Protein AF-A0A2V7H8C8-F1 (afdb_monomer_lite)

Structure (mmCIF, N/CA/C/O backbone):
data_AF-A0A2V7H8C8-F1
#
_entry.id   AF-A0A2V7H8C8-F1
#
loop_
_atom_site.group_PDB
_atom_site.id
_atom_site.type_symbol
_atom_site.label_atom_id
_atom_site.label_alt_id
_atom_site.label_comp_id
_atom_site.label_asym_id
_atom_site.label_entity_id
_atom_site.label_seq_id
_atom_site.pdbx_PDB_ins_code
_atom_site.Cartn_x
_atom_site.Cartn_y
_atom_site.Cartn_z
_atom_site.occupancy
_atom_site.B_iso_or_equiv
_atom_site.auth_seq_id
_atom_site.auth_comp_id
_atom_site.auth_asym_id
_atom_site.auth_atom_id
_atom_site.pdbx_PDB_model_num
ATOM 1 N N . GLU A 1 1 ? 5.072 17.121 4.930 1.00 60.03 1 GLU A N 1
ATOM 2 C CA . GLU A 1 1 ? 5.185 17.202 6.403 1.00 60.03 1 GLU A CA 1
ATOM 3 C C . GLU A 1 1 ? 5.123 15.791 6.975 1.00 60.03 1 GLU A C 1
ATOM 5 O O . GLU A 1 1 ? 4.469 14.950 6.368 1.00 60.03 1 GLU A O 1
ATOM 10 N N . ASN A 1 2 ? 5.832 15.507 8.072 1.00 83.38 2 ASN A N 1
ATOM 11 C CA . ASN A 1 2 ? 5.803 14.190 8.713 1.00 83.38 2 ASN A CA 1
ATOM 12 C C . ASN A 1 2 ? 4.531 14.067 9.567 1.00 83.38 2 ASN A C 1
ATOM 14 O O . ASN A 1 2 ? 4.432 14.705 10.615 1.00 83.38 2 ASN A O 1
ATOM 18 N N . TRP A 1 3 ? 3.561 13.250 9.135 1.00 87.56 3 TRP A N 1
ATOM 19 C CA . TRP A 1 3 ? 2.307 13.075 9.876 1.00 87.56 3 TRP A CA 1
ATOM 20 C C . TRP A 1 3 ? 2.541 12.558 11.294 1.00 87.56 3 TRP A C 1
ATOM 22 O O . TRP A 1 3 ? 1.795 12.944 12.173 1.00 87.56 3 TRP A O 1
ATOM 32 N N . LEU A 1 4 ? 3.596 11.784 11.575 1.00 90.38 4 LEU A N 1
ATOM 33 C CA . LEU A 1 4 ? 3.869 11.289 12.931 1.00 90.38 4 LEU A CA 1
ATOM 34 C C . LEU A 1 4 ? 4.248 12.397 13.927 1.00 90.38 4 LEU A C 1
ATOM 36 O O . LEU A 1 4 ? 4.116 12.194 15.134 1.00 90.38 4 LEU A O 1
ATOM 40 N N . GLU A 1 5 ? 4.700 13.549 13.439 1.00 91.31 5 GLU A N 1
ATOM 41 C CA . GLU A 1 5 ? 5.142 14.700 14.242 1.00 91.31 5 GLU A CA 1
ATOM 42 C C . GLU A 1 5 ? 4.176 15.886 14.162 1.00 91.31 5 GLU A C 1
ATOM 44 O O . GLU A 1 5 ? 4.271 16.821 14.955 1.00 91.31 5 GLU A O 1
ATOM 49 N N . ALA A 1 6 ? 3.233 15.851 13.218 1.00 90.62 6 ALA A N 1
ATOM 50 C CA . ALA A 1 6 ? 2.238 16.898 13.053 1.00 90.62 6 ALA A CA 1
ATOM 51 C C . ALA A 1 6 ? 1.373 17.050 14.322 1.00 90.62 6 ALA A C 1
ATOM 53 O O . ALA A 1 6 ? 1.138 16.058 15.021 1.00 90.62 6 ALA A O 1
ATOM 54 N N . PRO A 1 7 ? 0.837 18.250 14.613 1.00 90.75 7 PRO A N 1
ATOM 55 C CA . PRO A 1 7 ? -0.121 18.439 15.699 1.00 90.75 7 PRO A CA 1
ATOM 56 C C . PRO A 1 7 ? -1.285 17.447 15.610 1.00 90.75 7 PRO A C 1
ATOM 58 O O . PRO A 1 7 ? -1.674 17.037 14.511 1.00 90.75 7 PRO A O 1
ATOM 61 N N . ALA A 1 8 ? -1.825 17.058 16.766 1.00 87.06 8 ALA A N 1
ATOM 62 C CA . ALA A 1 8 ? -2.987 16.179 16.829 1.00 87.06 8 ALA A CA 1
ATOM 63 C C . ALA A 1 8 ? -4.160 16.797 16.059 1.00 87.06 8 ALA A C 1
ATOM 65 O O . ALA A 1 8 ? -4.437 17.993 16.191 1.00 87.06 8 ALA A O 1
ATOM 66 N N . GLN A 1 9 ? -4.830 15.975 15.260 1.00 87.56 9 GLN A N 1
ATOM 67 C CA . GLN A 1 9 ? -6.022 16.377 14.522 1.00 87.56 9 GLN A CA 1
ATOM 68 C C . GLN A 1 9 ? -7.291 16.007 15.306 1.00 87.56 9 GLN A C 1
ATOM 70 O O . GLN A 1 9 ? -7.247 15.131 16.175 1.00 87.56 9 GLN A O 1
ATOM 75 N N . PRO A 1 10 ? -8.434 16.663 15.036 1.00 88.44 10 PRO A N 1
ATOM 76 C CA . PRO A 1 10 ? -9.723 16.208 15.544 1.00 88.44 10 PRO A CA 1
ATOM 77 C C . PRO A 1 10 ? -10.006 14.755 15.117 1.00 88.44 10 PRO A C 1
ATOM 79 O O . PRO A 1 10 ? -9.624 14.382 14.006 1.00 88.44 10 PRO A O 1
ATOM 82 N N . PRO A 1 11 ? -10.700 13.951 15.945 1.00 93.00 11 PRO A N 1
ATOM 83 C CA . PRO A 1 11 ? -11.037 12.579 15.583 1.00 93.00 11 PRO A CA 1
ATOM 84 C C . PRO A 1 11 ? -11.843 12.486 14.280 1.00 93.00 11 PRO A C 1
ATOM 86 O O . PRO A 1 11 ? -12.775 13.263 14.063 1.00 93.00 11 PRO A O 1
ATOM 89 N N . ALA A 1 12 ? -11.518 11.500 13.448 1.00 95.38 12 ALA A N 1
ATOM 90 C CA . ALA A 1 12 ? -12.160 11.211 12.171 1.00 95.38 12 ALA A CA 1
ATOM 91 C C . ALA A 1 12 ? -12.897 9.861 12.194 1.00 95.38 12 ALA A C 1
ATOM 93 O O . ALA A 1 12 ? -12.595 8.963 12.977 1.00 95.38 12 ALA A O 1
ATOM 94 N N . GLU A 1 13 ? -13.886 9.687 11.322 1.00 96.81 13 GLU A N 1
ATOM 95 C CA . GLU A 1 13 ? -14.573 8.395 11.140 1.00 96.81 13 GLU A CA 1
ATOM 96 C C . GLU A 1 13 ? -13.784 7.440 10.233 1.00 96.81 13 GLU A C 1
ATOM 98 O O . GLU A 1 13 ? -13.914 6.219 10.345 1.00 96.81 13 GLU A O 1
ATOM 103 N N . LEU A 1 14 ? -12.947 8.001 9.356 1.00 97.06 14 LEU A N 1
ATOM 104 C CA . LEU A 1 14 ? -12.152 7.277 8.375 1.00 97.06 14 LEU A CA 1
ATOM 105 C C . LEU A 1 14 ? -10.743 7.864 8.278 1.00 97.06 14 LEU A C 1
ATOM 107 O O . LEU A 1 14 ? -10.577 9.064 8.057 1.00 97.06 14 LEU A O 1
ATOM 111 N N . ILE A 1 15 ? -9.741 6.993 8.350 1.00 97.25 15 ILE A N 1
ATOM 112 C CA . ILE A 1 15 ? -8.360 7.297 7.963 1.00 97.25 15 ILE A CA 1
ATOM 113 C C . ILE A 1 15 ? -8.049 6.561 6.660 1.00 97.25 15 ILE A C 1
ATOM 115 O O . ILE A 1 15 ? -8.323 5.371 6.539 1.00 97.25 15 ILE A O 1
ATOM 119 N N . ILE A 1 16 ? -7.454 7.250 5.685 1.00 97.56 16 ILE A N 1
ATOM 120 C CA . ILE A 1 16 ? -6.956 6.626 4.453 1.00 97.56 16 ILE A CA 1
ATOM 121 C C . ILE A 1 16 ? -5.438 6.761 4.426 1.00 97.56 16 ILE A C 1
ATOM 123 O O . ILE A 1 16 ? -4.904 7.867 4.486 1.00 97.56 16 ILE A O 1
ATOM 127 N N . SER A 1 17 ? -4.756 5.629 4.304 1.00 96.38 17 SER A N 1
ATOM 128 C CA . SER A 1 17 ? -3.306 5.535 4.184 1.00 96.38 17 SER A CA 1
ATOM 129 C C . SER A 1 17 ? -2.955 4.845 2.884 1.00 96.38 17 SER A C 1
ATOM 131 O O . SER A 1 17 ? -3.359 3.708 2.659 1.00 96.38 17 SER A O 1
ATOM 133 N N . SER A 1 18 ? -2.222 5.519 2.007 1.00 95.44 18 SER A N 1
ATOM 134 C CA . SER A 1 18 ? -1.890 4.970 0.697 1.00 95.44 18 SER A CA 1
ATOM 135 C C . SER A 1 18 ? -0.404 5.082 0.449 1.00 95.44 18 SER A C 1
ATOM 137 O O . SER A 1 18 ? 0.101 6.190 0.295 1.00 95.44 18 SER A O 1
ATOM 139 N N . MET A 1 19 ? 0.255 3.931 0.349 1.00 94.25 19 MET A N 1
ATOM 140 C CA . MET A 1 19 ? 1.682 3.808 0.068 1.00 94.25 19 MET A CA 1
ATOM 141 C C . MET A 1 19 ? 2.544 4.549 1.109 1.00 94.25 19 MET A C 1
ATOM 143 O O . MET A 1 19 ? 3.343 5.426 0.786 1.00 94.25 19 MET A O 1
ATOM 147 N N . VAL A 1 20 ? 2.288 4.266 2.394 1.00 94.44 20 VAL A N 1
ATOM 148 C CA . VAL A 1 20 ? 2.962 4.899 3.545 1.00 94.44 20 VAL A CA 1
ATOM 149 C C . VAL A 1 20 ? 3.708 3.877 4.402 1.00 94.44 20 VAL A C 1
ATOM 151 O O . VAL A 1 20 ? 4.863 4.103 4.757 1.00 94.44 20 VAL A O 1
ATOM 154 N N . LEU A 1 21 ? 3.062 2.763 4.766 1.00 95.50 21 LEU A N 1
ATOM 155 C CA . LEU A 1 21 ? 3.585 1.824 5.769 1.00 95.50 21 LEU A CA 1
ATOM 156 C C . LEU A 1 21 ? 4.899 1.163 5.346 1.00 95.50 21 LEU A C 1
ATOM 158 O O . LEU A 1 21 ? 5.755 0.885 6.178 1.00 95.50 21 LEU A O 1
ATOM 162 N N . GLU A 1 22 ? 5.092 0.938 4.052 1.00 95.00 22 GLU A N 1
ATOM 163 C CA . GLU A 1 22 ? 6.318 0.387 3.481 1.00 95.00 22 GLU A CA 1
ATOM 164 C C . GLU A 1 22 ? 7.552 1.268 3.710 1.00 95.00 22 GLU A C 1
ATOM 166 O O . GLU A 1 22 ? 8.670 0.773 3.584 1.00 95.00 22 GLU A O 1
ATOM 171 N N . HIS A 1 23 ? 7.364 2.542 4.060 1.00 92.81 23 HIS A N 1
ATOM 172 C CA . HIS A 1 23 ? 8.433 3.493 4.358 1.00 92.81 23 HIS A CA 1
ATOM 173 C C . HIS A 1 23 ? 8.703 3.657 5.856 1.00 92.81 23 HIS A C 1
ATOM 175 O O . HIS A 1 23 ? 9.620 4.389 6.223 1.00 92.81 23 HIS A O 1
ATOM 181 N N . LEU A 1 24 ? 7.920 3.012 6.723 1.00 93.12 24 LEU A N 1
ATOM 182 C CA . LEU A 1 24 ? 8.089 3.101 8.170 1.00 93.12 24 LEU A CA 1
ATOM 183 C C . LEU A 1 24 ? 8.974 1.958 8.663 1.00 93.12 24 LEU A C 1
ATOM 185 O O . LEU A 1 24 ? 8.838 0.815 8.219 1.00 93.12 24 LEU A O 1
ATOM 189 N N . ASP A 1 25 ? 9.868 2.233 9.606 1.00 92.69 25 ASP A N 1
ATOM 190 C CA . ASP A 1 25 ? 10.484 1.153 10.371 1.00 92.69 25 ASP A CA 1
ATOM 191 C C . ASP A 1 25 ? 9.474 0.554 11.371 1.00 92.69 25 ASP A C 1
ATOM 193 O O . ASP A 1 25 ? 8.331 1.005 11.477 1.00 92.69 25 ASP A O 1
ATOM 197 N N . ALA A 1 26 ? 9.869 -0.494 12.095 1.00 90.38 26 ALA A N 1
ATOM 198 C CA . ALA A 1 26 ? 8.967 -1.153 13.037 1.00 90.38 26 ALA A CA 1
ATOM 199 C C . ALA A 1 26 ? 8.509 -0.218 14.173 1.00 90.38 26 ALA A C 1
ATOM 201 O O . ALA A 1 26 ? 7.361 -0.305 14.606 1.00 90.38 26 ALA A O 1
ATOM 202 N N . ALA A 1 27 ? 9.372 0.677 14.663 1.00 92.94 27 ALA A N 1
ATOM 203 C CA . ALA A 1 27 ? 9.031 1.576 15.762 1.00 92.94 27 ALA A CA 1
ATOM 204 C C . ALA A 1 27 ? 8.043 2.660 15.306 1.00 92.94 27 ALA A C 1
ATOM 206 O O . ALA A 1 27 ? 7.052 2.930 15.992 1.00 92.94 27 ALA A O 1
ATOM 207 N N . ASP A 1 28 ? 8.272 3.235 14.128 1.00 94.62 28 ASP A N 1
ATOM 208 C CA . ASP A 1 28 ? 7.398 4.238 13.532 1.00 94.62 28 ASP A CA 1
ATOM 209 C C . ASP A 1 28 ? 6.071 3.653 13.050 1.00 94.62 28 ASP A C 1
ATOM 211 O O . ASP A 1 28 ? 5.046 4.320 13.171 1.00 94.62 28 ASP A O 1
ATOM 215 N N . GLU A 1 29 ? 6.038 2.398 12.599 1.00 95.00 29 GLU A N 1
ATOM 216 C CA . GLU A 1 29 ? 4.785 1.705 12.287 1.00 95.00 29 GLU A CA 1
ATOM 217 C C . GLU A 1 29 ? 3.910 1.527 13.540 1.00 95.00 29 GLU A C 1
ATOM 219 O O . GLU A 1 29 ? 2.717 1.833 13.520 1.00 95.00 29 GLU A O 1
ATOM 224 N N . HIS A 1 30 ? 4.493 1.151 14.683 1.00 94.81 30 HIS A N 1
ATOM 225 C CA . HIS A 1 30 ? 3.743 1.098 15.944 1.00 94.81 30 HIS A CA 1
ATOM 226 C C . HIS A 1 30 ? 3.225 2.483 16.359 1.00 94.81 30 HIS A C 1
ATOM 228 O O . HIS A 1 30 ? 2.080 2.619 16.802 1.00 94.81 30 HIS A O 1
ATOM 234 N N . ARG A 1 31 ? 4.046 3.532 16.207 1.00 95.50 31 ARG A N 1
ATOM 235 C CA . ARG A 1 31 ? 3.624 4.918 16.468 1.00 95.50 31 ARG A CA 1
ATOM 236 C C . ARG A 1 31 ? 2.502 5.356 15.529 1.00 95.50 31 ARG A C 1
ATOM 238 O O . ARG A 1 31 ? 1.582 6.034 15.984 1.00 95.50 31 ARG A O 1
ATOM 245 N N . TYR A 1 32 ? 2.565 4.950 14.264 1.00 96.50 32 TYR A N 1
ATOM 246 C CA . TYR A 1 32 ? 1.556 5.216 13.247 1.00 96.50 32 TYR A CA 1
ATOM 247 C C . TYR A 1 32 ? 0.194 4.666 13.671 1.00 96.50 32 TYR A C 1
ATOM 249 O O . TYR A 1 32 ? -0.763 5.432 13.769 1.00 96.50 32 TYR A O 1
ATOM 257 N N . PHE A 1 33 ? 0.112 3.377 14.010 1.00 96.31 33 PHE A N 1
ATOM 258 C CA . PHE A 1 33 ? -1.156 2.751 14.399 1.00 96.31 33 PHE A CA 1
ATOM 259 C C . PHE A 1 33 ? -1.698 3.274 15.731 1.00 96.31 33 PHE A C 1
ATOM 261 O O . PHE A 1 33 ? -2.898 3.508 15.853 1.00 96.31 33 PHE A O 1
ATOM 268 N N . ARG A 1 34 ? -0.820 3.558 16.701 1.00 94.38 34 ARG A N 1
ATOM 269 C CA . ARG A 1 34 ? -1.195 4.224 17.961 1.00 94.38 34 ARG A CA 1
ATOM 270 C C . ARG A 1 34 ? -1.794 5.608 17.728 1.00 94.38 34 ARG A C 1
ATOM 272 O O . ARG A 1 34 ? -2.766 5.982 18.378 1.00 94.38 34 ARG A O 1
ATOM 279 N N . ARG A 1 35 ? -1.199 6.398 16.832 1.00 95.00 35 ARG A N 1
ATOM 280 C CA . ARG A 1 35 ? -1.732 7.713 16.466 1.00 95.00 35 ARG A CA 1
ATOM 281 C C . ARG A 1 35 ? -3.060 7.572 15.731 1.00 95.00 35 ARG A C 1
ATOM 283 O O . ARG A 1 35 ? -4.003 8.264 16.092 1.00 95.00 35 ARG A O 1
ATOM 290 N N . ALA A 1 36 ? -3.138 6.662 14.761 1.00 95.44 36 ALA A N 1
ATOM 291 C CA . ALA A 1 36 ? -4.353 6.401 14.000 1.00 95.44 36 ALA A CA 1
ATOM 292 C C . ALA A 1 36 ? -5.521 6.015 14.918 1.00 95.44 36 ALA A C 1
ATOM 294 O O . ALA A 1 36 ? -6.620 6.520 14.746 1.00 95.44 36 ALA A O 1
ATOM 295 N N . GLU A 1 37 ? -5.278 5.187 15.936 1.00 94.31 37 GLU A N 1
ATOM 296 C CA . GLU A 1 37 ? -6.292 4.816 16.926 1.00 94.31 37 GLU A CA 1
ATOM 297 C C . GLU A 1 37 ? -6.796 6.029 17.725 1.00 94.31 37 GLU A C 1
ATOM 299 O O . GLU A 1 37 ? -8.000 6.179 17.910 1.00 94.31 37 GLU A O 1
ATOM 304 N N . ASN A 1 38 ? -5.901 6.931 18.142 1.00 92.75 38 ASN A N 1
ATOM 305 C CA . ASN A 1 38 ? -6.272 8.152 18.871 1.00 92.75 38 ASN A CA 1
ATOM 306 C C . ASN A 1 38 ? -6.991 9.192 17.996 1.00 92.75 38 ASN A C 1
ATOM 308 O O . ASN A 1 38 ? -7.772 9.992 18.508 1.00 92.75 38 ASN A O 1
ATOM 312 N N . GLU A 1 39 ? -6.690 9.217 16.698 1.00 94.62 39 GLU A N 1
ATOM 313 C CA . GLU A 1 39 ? -7.313 10.116 15.723 1.00 94.62 39 GLU A CA 1
ATOM 314 C C . GLU A 1 39 ? -8.569 9.505 15.081 1.00 94.62 39 GLU A C 1
ATOM 316 O O . GLU A 1 39 ? -9.218 10.164 14.274 1.00 94.62 39 GLU A O 1
ATOM 321 N N . LEU A 1 40 ? -8.962 8.283 15.453 1.00 95.44 40 LEU A N 1
ATOM 322 C CA . LEU A 1 40 ? -10.244 7.700 15.070 1.00 95.44 40 LEU A CA 1
ATOM 323 C C . LEU A 1 40 ? -11.314 7.957 16.135 1.00 95.44 40 LEU A C 1
ATOM 325 O O . LEU A 1 40 ? -11.090 7.904 17.342 1.00 95.44 40 LEU A O 1
ATOM 329 N N . THR A 1 41 ? -12.533 8.195 15.669 1.00 94.50 41 THR A N 1
ATOM 330 C CA . THR A 1 41 ? -13.741 8.142 16.497 1.00 94.50 41 THR A CA 1
ATOM 331 C C . THR A 1 41 ? -14.047 6.703 16.925 1.00 94.50 41 THR A C 1
ATOM 333 O O . THR A 1 41 ? -13.598 5.729 16.315 1.00 94.50 41 THR A O 1
ATOM 336 N N . ALA A 1 42 ? -14.869 6.547 17.966 1.00 90.25 42 ALA A N 1
ATOM 337 C CA . ALA A 1 42 ? -15.373 5.234 18.358 1.00 90.25 42 ALA A CA 1
ATOM 338 C C . ALA A 1 42 ? -16.189 4.605 17.209 1.00 90.25 42 ALA A C 1
ATOM 340 O O . ALA A 1 42 ? -17.191 5.169 16.780 1.00 90.25 42 ALA A O 1
ATOM 341 N N . GLY A 1 43 ? -15.766 3.432 16.726 1.00 88.94 43 GLY A N 1
ATOM 342 C CA . GLY A 1 43 ? -16.382 2.743 15.579 1.00 88.94 43 GLY A CA 1
ATOM 343 C C . GLY A 1 43 ? -15.815 3.134 14.206 1.00 88.94 43 GLY A C 1
ATOM 344 O O . GLY A 1 43 ? -16.135 2.475 13.204 1.00 88.94 43 GLY A O 1
ATOM 345 N N . GLY A 1 44 ? -14.937 4.142 14.164 1.00 95.44 44 GLY A N 1
ATOM 346 C CA . GLY A 1 44 ? -14.173 4.509 12.978 1.00 95.44 44 GLY A CA 1
ATOM 347 C C . GLY A 1 44 ? -13.265 3.378 12.488 1.00 95.44 44 GLY A C 1
ATOM 348 O O . GLY A 1 44 ? -13.042 2.376 13.177 1.00 95.44 44 GLY A O 1
ATOM 349 N N . PHE A 1 45 ? -12.772 3.505 11.261 1.00 97.25 45 PHE A N 1
ATOM 350 C CA . PHE A 1 45 ? -11.904 2.503 10.639 1.00 97.25 45 PHE A CA 1
ATOM 351 C C . PHE A 1 45 ? -10.846 3.146 9.747 1.00 97.25 45 PHE A C 1
ATOM 353 O O . PHE A 1 45 ? -10.929 4.325 9.409 1.00 97.25 45 PHE A O 1
ATOM 360 N N . ALA A 1 46 ? -9.841 2.365 9.367 1.00 98.12 46 ALA A N 1
ATOM 361 C CA . ALA A 1 46 ? -8.834 2.786 8.410 1.00 98.12 46 ALA A CA 1
ATOM 362 C C . ALA A 1 46 ? -8.919 1.963 7.123 1.00 98.12 46 ALA A C 1
ATOM 364 O O . ALA A 1 46 ? -9.224 0.770 7.150 1.00 98.12 46 ALA A O 1
ATOM 365 N N . ILE A 1 47 ? -8.609 2.614 6.008 1.00 98.56 47 ILE A N 1
ATOM 366 C CA . ILE A 1 47 ? -8.292 1.984 4.731 1.00 98.56 47 ILE A CA 1
ATOM 367 C C . ILE A 1 47 ? -6.790 2.121 4.524 1.00 98.56 47 ILE A C 1
ATOM 369 O O . ILE A 1 47 ? -6.269 3.239 4.517 1.00 98.56 47 ILE A O 1
ATOM 373 N N . LEU A 1 48 ? -6.101 1.002 4.324 1.00 98.44 48 LEU A N 1
ATOM 374 C CA . LEU A 1 48 ? -4.678 0.983 4.006 1.00 98.44 48 LEU A CA 1
ATOM 375 C C . LEU A 1 48 ? -4.482 0.396 2.607 1.00 98.44 48 LEU A C 1
ATOM 377 O O . LEU A 1 48 ? -5.073 -0.624 2.252 1.00 98.44 48 LEU A O 1
ATOM 381 N N . ILE A 1 49 ? -3.641 1.046 1.814 1.00 98.38 49 ILE A N 1
ATOM 382 C CA . ILE A 1 49 ? -3.208 0.592 0.496 1.00 98.38 49 ILE A CA 1
ATOM 383 C C . ILE A 1 49 ? -1.694 0.445 0.579 1.00 98.38 49 ILE A C 1
ATOM 385 O O . ILE A 1 49 ? -0.990 1.432 0.788 1.00 98.38 49 ILE A O 1
ATOM 389 N N . VAL A 1 50 ? -1.203 -0.785 0.458 1.00 97.94 50 VAL A N 1
ATOM 390 C CA . VAL A 1 50 ? 0.217 -1.122 0.629 1.00 97.94 50 VAL A CA 1
ATOM 391 C C . VAL A 1 50 ? 0.736 -1.914 -0.569 1.00 97.94 50 VAL A C 1
ATOM 393 O O . VAL A 1 50 ? -0.044 -2.613 -1.228 1.00 97.94 50 VAL A O 1
ATOM 396 N N . PRO A 1 51 ? 2.044 -1.858 -0.872 1.00 97.44 51 PRO A N 1
ATOM 397 C CA . PRO A 1 51 ? 2.604 -2.659 -1.945 1.00 97.44 51 PRO A CA 1
ATOM 398 C C . PRO A 1 51 ? 2.547 -4.144 -1.570 1.00 97.44 51 PRO A C 1
ATOM 400 O O . PRO A 1 51 ? 3.017 -4.574 -0.515 1.00 97.44 51 PRO A O 1
ATOM 403 N N . GLY A 1 52 ? 1.947 -4.925 -2.460 1.00 97.25 52 GLY A N 1
ATOM 404 C CA . GLY A 1 52 ? 1.757 -6.361 -2.330 1.00 97.25 52 GLY A CA 1
ATOM 405 C C . GLY A 1 52 ? 2.836 -7.174 -3.041 1.00 97.25 52 GLY A C 1
ATOM 406 O O . GLY A 1 52 ? 3.646 -6.654 -3.817 1.00 97.25 52 GLY A O 1
ATOM 407 N N . SER A 1 53 ? 2.797 -8.482 -2.804 1.00 97.56 53 SER A N 1
ATOM 408 C CA . SER A 1 53 ? 3.595 -9.502 -3.482 1.00 97.56 53 SER A CA 1
ATOM 409 C C . SER A 1 53 ? 5.116 -9.300 -3.369 1.00 97.56 53 SER A C 1
ATOM 411 O O . SER A 1 53 ? 5.753 -8.789 -4.297 1.00 97.56 53 SER A O 1
ATOM 413 N N . PRO A 1 54 ? 5.748 -9.777 -2.279 1.00 96.75 54 PRO A N 1
ATOM 414 C CA . PRO A 1 54 ? 7.201 -9.696 -2.090 1.00 96.75 54 PRO A CA 1
ATOM 415 C C . PRO A 1 54 ? 8.024 -10.318 -3.225 1.00 96.75 54 PRO A C 1
ATOM 417 O O . PRO A 1 54 ? 9.139 -9.884 -3.488 1.00 96.75 54 PRO A O 1
ATOM 420 N N . ALA A 1 55 ? 7.459 -11.287 -3.953 1.00 95.56 55 ALA A N 1
ATOM 421 C CA . ALA A 1 55 ? 8.088 -11.895 -5.125 1.00 95.56 55 ALA A CA 1
ATOM 422 C C . ALA A 1 55 ? 8.323 -10.917 -6.297 1.00 95.56 55 ALA A C 1
ATOM 424 O O . ALA A 1 55 ? 9.080 -11.245 -7.206 1.00 95.56 55 ALA A O 1
ATOM 425 N N . HIS A 1 56 ? 7.675 -9.747 -6.296 1.00 95.56 56 HIS A N 1
ATOM 426 C CA . HIS A 1 56 ? 7.839 -8.698 -7.310 1.00 95.56 56 HIS A CA 1
ATOM 427 C C . HIS A 1 56 ? 8.651 -7.501 -6.792 1.00 95.56 56 HIS A C 1
ATOM 429 O O . HIS A 1 56 ? 8.552 -6.410 -7.355 1.00 95.56 56 HIS A O 1
ATOM 435 N N . TRP A 1 57 ? 9.434 -7.697 -5.725 1.00 95.31 57 TRP A N 1
ATOM 436 C CA . TRP A 1 57 ? 10.418 -6.714 -5.280 1.00 95.31 57 TRP A CA 1
ATOM 437 C C . TRP A 1 57 ? 1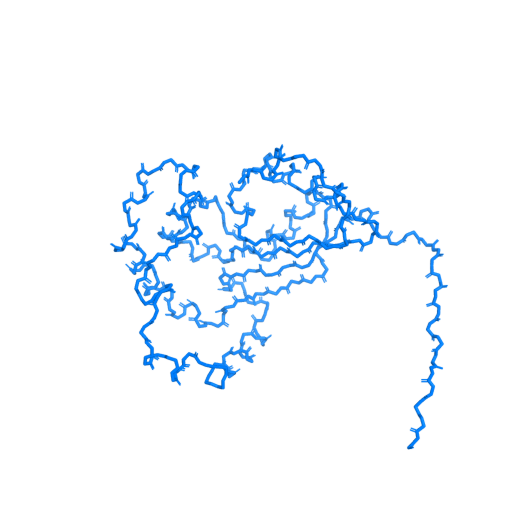1.400 -6.385 -6.409 1.00 95.31 57 TRP A C 1
ATOM 439 O O . TRP A 1 57 ? 11.966 -7.292 -7.025 1.00 95.31 57 TRP A O 1
ATOM 449 N N . GLY A 1 58 ? 11.607 -5.095 -6.667 1.00 91.88 58 GLY A N 1
ATOM 450 C CA . GLY A 1 58 ? 12.406 -4.639 -7.797 1.00 91.88 58 GLY A CA 1
ATOM 451 C C . GLY A 1 58 ? 13.132 -3.314 -7.588 1.00 91.88 58 GLY A C 1
ATOM 452 O O . GLY A 1 58 ? 13.189 -2.742 -6.498 1.00 91.88 58 GLY A O 1
ATOM 453 N N . VAL A 1 59 ? 13.697 -2.810 -8.684 1.00 88.12 59 VAL A N 1
ATOM 454 C CA . VAL A 1 59 ? 14.420 -1.539 -8.769 1.00 88.12 59 VAL A CA 1
ATOM 455 C C . VAL A 1 59 ? 13.561 -0.374 -8.293 1.00 88.12 59 VAL A C 1
ATOM 457 O O . VAL A 1 59 ? 14.075 0.566 -7.688 1.00 88.12 59 VAL A O 1
ATOM 460 N N . GLU A 1 60 ? 12.259 -0.434 -8.569 1.00 85.88 60 GLU A N 1
ATOM 461 C CA . GLU A 1 60 ? 11.309 0.593 -8.183 1.00 85.88 60 GLU A CA 1
ATOM 462 C C . GLU A 1 60 ? 11.153 0.692 -6.667 1.00 85.88 60 GLU A C 1
ATOM 464 O O . GLU A 1 60 ? 11.117 1.808 -6.153 1.00 85.88 60 GLU A O 1
ATOM 469 N N . ASP A 1 61 ? 11.116 -0.440 -5.963 1.00 90.88 61 ASP A N 1
ATOM 470 C CA . ASP A 1 61 ? 11.031 -0.469 -4.501 1.00 90.88 61 ASP A CA 1
ATOM 471 C C . ASP A 1 61 ? 12.277 0.148 -3.869 1.00 90.88 61 ASP A C 1
ATOM 473 O O . ASP A 1 61 ? 12.191 0.983 -2.969 1.00 90.88 61 ASP A O 1
ATOM 477 N N . GLU A 1 62 ? 13.454 -0.197 -4.395 1.00 88.19 62 GLU A N 1
ATOM 478 C CA . GLU A 1 62 ? 14.706 0.387 -3.928 1.00 88.19 62 GLU A CA 1
ATOM 479 C C . GLU A 1 62 ? 14.728 1.898 -4.164 1.00 88.19 62 GLU A C 1
ATOM 481 O O . GLU A 1 62 ? 15.088 2.658 -3.270 1.00 88.19 62 GLU A O 1
ATOM 486 N N . ILE A 1 63 ? 14.360 2.348 -5.366 1.00 84.81 63 ILE A N 1
ATOM 487 C CA . ILE A 1 63 ? 14.341 3.771 -5.728 1.00 84.81 63 ILE A CA 1
ATOM 488 C C . ILE A 1 63 ? 13.324 4.549 -4.893 1.00 84.81 63 ILE A C 1
ATOM 490 O O . ILE A 1 63 ? 13.612 5.682 -4.514 1.00 84.81 63 ILE A O 1
ATOM 494 N N . ALA A 1 64 ? 12.171 3.953 -4.595 1.00 84.25 64 ALA A N 1
ATOM 495 C CA . ALA A 1 64 ? 11.159 4.550 -3.735 1.00 84.25 64 ALA A CA 1
ATOM 496 C C . ALA A 1 64 ? 11.611 4.647 -2.273 1.00 84.25 64 ALA A C 1
ATOM 498 O O . ALA A 1 64 ? 11.065 5.456 -1.531 1.00 84.25 64 ALA A O 1
ATOM 499 N N . GLY A 1 65 ? 12.596 3.843 -1.862 1.00 85.31 65 GLY A N 1
ATOM 500 C CA . GLY A 1 65 ? 12.947 3.692 -0.457 1.00 85.31 65 GLY A CA 1
ATOM 501 C C . GLY A 1 65 ? 11.880 2.887 0.277 1.00 85.31 65 GLY A C 1
ATOM 502 O O . GLY A 1 65 ? 11.371 3.329 1.298 1.00 85.31 65 GLY A O 1
ATOM 503 N N . HIS A 1 66 ? 11.475 1.738 -0.258 1.00 91.94 66 HIS A N 1
ATOM 504 C CA . HIS A 1 66 ? 10.652 0.791 0.492 1.00 91.94 66 HIS A CA 1
ATOM 505 C C . HIS A 1 66 ? 11.539 -0.017 1.447 1.00 91.94 66 HIS A C 1
ATOM 507 O O . HIS A 1 66 ? 12.685 -0.343 1.129 1.00 91.94 66 HIS A O 1
ATOM 513 N N . TYR A 1 67 ? 10.992 -0.392 2.599 1.00 91.94 67 TYR A N 1
ATOM 514 C CA . TYR A 1 67 ? 11.549 -1.428 3.470 1.00 91.94 67 TYR A CA 1
ATOM 515 C C . TYR A 1 67 ? 10.981 -2.809 3.154 1.00 91.94 67 TYR A C 1
ATOM 517 O O . TYR A 1 67 ? 11.635 -3.818 3.413 1.00 91.94 67 TYR A O 1
ATOM 525 N N . ARG A 1 68 ? 9.736 -2.870 2.665 1.00 95.81 68 ARG A N 1
ATOM 526 C CA . ARG A 1 68 ? 8.988 -4.123 2.536 1.00 95.81 68 ARG A CA 1
ATOM 527 C C . ARG A 1 68 ? 7.851 -4.044 1.525 1.00 95.81 68 ARG A C 1
ATOM 529 O O . ARG A 1 68 ? 7.365 -2.971 1.188 1.00 95.81 68 ARG A O 1
ATOM 536 N N . ARG A 1 69 ? 7.418 -5.229 1.100 1.00 97.62 69 ARG A N 1
ATOM 537 C CA . ARG A 1 69 ? 6.120 -5.515 0.479 1.00 97.62 69 ARG A CA 1
ATOM 538 C C . ARG A 1 69 ? 5.378 -6.506 1.367 1.00 97.62 69 ARG A C 1
ATOM 540 O O . ARG A 1 69 ? 6.020 -7.271 2.087 1.00 97.62 69 ARG A O 1
ATOM 547 N N . TYR A 1 70 ? 4.057 -6.529 1.283 1.00 97.88 70 TYR A N 1
ATOM 548 C CA . TYR A 1 70 ? 3.212 -7.380 2.114 1.00 97.88 70 TYR A CA 1
ATOM 549 C C . TYR A 1 70 ? 2.642 -8.564 1.325 1.00 97.88 70 TYR A C 1
ATOM 551 O O . TYR A 1 70 ? 2.324 -8.453 0.141 1.00 97.88 70 TYR A O 1
ATOM 559 N N . THR A 1 71 ? 2.492 -9.705 1.993 1.00 98.25 71 THR A N 1
ATOM 560 C CA . THR A 1 71 ? 1.467 -10.703 1.653 1.00 98.25 71 THR A CA 1
ATOM 561 C C . THR A 1 71 ? 0.202 -10.401 2.451 1.00 98.25 71 THR A C 1
ATOM 563 O O . THR A 1 71 ? 0.254 -9.635 3.420 1.00 98.25 71 THR A O 1
ATOM 566 N N . PHE A 1 72 ? -0.927 -11.024 2.101 1.00 98.19 72 PHE A N 1
ATOM 567 C CA . PHE A 1 72 ? -2.142 -10.912 2.919 1.00 98.19 72 PHE A CA 1
ATOM 568 C C . PHE A 1 72 ? -1.861 -11.345 4.364 1.00 98.19 72 PHE A C 1
ATOM 570 O O . PHE A 1 72 ? -2.063 -10.575 5.300 1.00 98.19 72 PHE A O 1
ATOM 577 N N . ALA A 1 73 ? -1.242 -12.517 4.527 1.00 98.00 73 ALA A N 1
ATOM 578 C CA . ALA A 1 73 ? -0.917 -13.069 5.838 1.00 98.00 73 ALA A CA 1
ATOM 579 C C . ALA A 1 73 ? 0.084 -12.217 6.642 1.00 98.00 73 ALA A C 1
ATOM 581 O O . ALA A 1 73 ? -0.014 -12.142 7.868 1.00 98.00 73 ALA A O 1
ATOM 582 N N . SER A 1 74 ? 1.078 -11.588 5.996 1.00 97.38 74 SER A N 1
ATOM 583 C CA . SER A 1 74 ? 2.011 -10.717 6.720 1.00 97.38 74 SER A CA 1
ATOM 584 C C . SER A 1 74 ? 1.334 -9.425 7.165 1.00 97.38 74 SER A C 1
ATOM 586 O O . SER A 1 74 ? 1.609 -8.963 8.264 1.00 97.38 74 SER A O 1
ATOM 588 N N . LEU A 1 75 ? 0.446 -8.862 6.338 1.00 97.56 75 LEU A N 1
ATOM 589 C CA . LEU A 1 75 ? -0.307 -7.655 6.677 1.00 97.56 75 LEU A CA 1
ATOM 590 C C . LEU A 1 75 ? -1.264 -7.904 7.846 1.00 97.56 75 LEU A C 1
ATOM 592 O O . LEU A 1 75 ? -1.300 -7.112 8.782 1.00 97.56 75 LEU A O 1
ATOM 596 N N . GLU A 1 76 ? -1.986 -9.024 7.838 1.00 97.75 76 GLU A N 1
ATOM 597 C CA . GLU A 1 76 ? -2.839 -9.425 8.962 1.00 97.75 76 GLU A CA 1
ATOM 598 C C . GLU A 1 76 ? -2.043 -9.588 10.257 1.00 97.75 76 GLU A C 1
ATOM 600 O O . GLU A 1 76 ? -2.484 -9.136 11.312 1.00 97.75 76 GLU A O 1
ATOM 605 N N . ARG A 1 77 ? -0.848 -10.189 10.180 1.00 96.94 77 ARG A N 1
ATOM 606 C CA . ARG A 1 77 ? 0.041 -10.320 11.338 1.00 9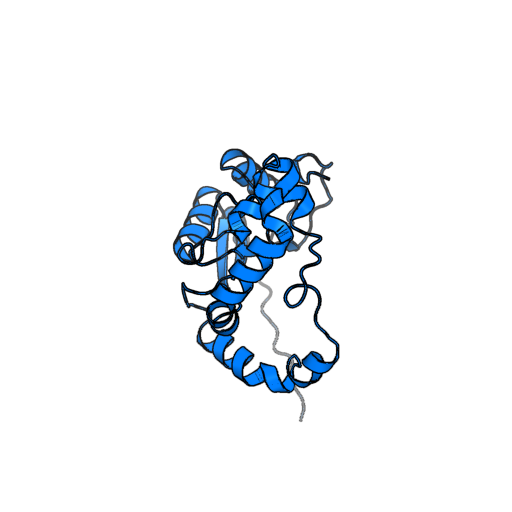6.94 77 ARG A CA 1
ATOM 607 C C . ARG A 1 77 ? 0.484 -8.959 11.866 1.00 96.94 77 ARG A C 1
ATOM 609 O O . ARG A 1 77 ? 0.358 -8.727 13.062 1.00 96.94 77 ARG A O 1
ATOM 616 N N . THR A 1 78 ? 0.944 -8.067 10.988 1.00 95.69 78 THR A N 1
ATOM 617 C CA . THR A 1 78 ? 1.322 -6.696 11.357 1.00 95.69 78 THR A CA 1
ATOM 618 C C . THR A 1 78 ? 0.167 -5.977 12.051 1.00 95.69 78 THR A C 1
ATOM 620 O O . THR A 1 78 ? 0.365 -5.385 13.107 1.00 95.69 78 THR A O 1
ATOM 623 N N . LEU A 1 79 ? -1.053 -6.076 11.509 1.00 97.31 79 LEU A N 1
ATOM 624 C CA . LEU A 1 79 ? -2.245 -5.492 12.128 1.00 97.31 79 LEU A CA 1
ATOM 625 C C . LEU A 1 79 ? -2.521 -6.093 13.512 1.00 97.31 79 LEU A C 1
ATOM 627 O O . LEU A 1 79 ? -2.768 -5.351 14.459 1.00 97.31 79 LEU A O 1
ATOM 631 N N . ALA A 1 80 ? -2.438 -7.414 13.657 1.00 96.62 80 ALA A N 1
ATOM 632 C CA . ALA A 1 80 ? -2.669 -8.076 14.937 1.00 96.62 80 ALA A CA 1
ATOM 633 C C . ALA A 1 80 ? -1.640 -7.664 16.007 1.00 96.62 80 ALA A C 1
ATOM 635 O O . ALA A 1 80 ? -2.013 -7.440 17.158 1.00 96.62 80 ALA A O 1
ATOM 636 N N . GLU A 1 81 ? -0.365 -7.517 15.633 1.00 95.38 81 GLU A N 1
ATOM 637 C CA . GLU A 1 81 ? 0.721 -7.096 16.533 1.00 95.38 81 GLU A CA 1
ATOM 638 C C . GLU A 1 81 ? 0.487 -5.698 17.125 1.00 95.38 81 GLU A C 1
ATOM 640 O O . GLU A 1 81 ? 0.788 -5.465 18.297 1.00 95.38 81 GLU A O 1
ATOM 645 N N . VAL A 1 82 ? -0.119 -4.790 16.355 1.00 95.50 82 VAL A N 1
ATOM 646 C CA . VAL A 1 82 ? -0.462 -3.431 16.808 1.00 95.50 82 VAL A CA 1
ATOM 647 C C . VAL A 1 82 ? -1.859 -3.327 17.428 1.00 95.50 82 VAL A C 1
ATOM 649 O O . VAL A 1 82 ? -2.309 -2.225 17.733 1.00 95.50 82 VAL A O 1
ATOM 652 N N . GLY A 1 83 ? -2.556 -4.450 17.637 1.00 96.00 83 GLY A N 1
ATOM 653 C CA . GLY A 1 83 ? -3.889 -4.475 18.248 1.00 96.00 83 GLY A CA 1
ATOM 654 C C . GLY A 1 83 ? -5.022 -4.075 17.300 1.00 96.00 83 GLY A C 1
ATOM 655 O O . GLY A 1 83 ? -6.051 -3.575 17.747 1.00 96.00 83 GLY A O 1
ATOM 656 N N . TRP A 1 84 ? -4.848 -4.278 15.996 1.00 97.25 84 TRP A N 1
ATOM 657 C CA . TRP A 1 84 ? -5.843 -4.030 14.955 1.00 97.25 84 TRP A CA 1
ATOM 658 C C . TRP A 1 84 ? -6.311 -5.338 14.313 1.00 97.25 84 TRP A C 1
ATOM 660 O O . TRP A 1 84 ? -5.721 -6.405 14.474 1.00 97.25 84 TRP A O 1
ATOM 670 N N . THR A 1 85 ? -7.416 -5.278 13.581 1.00 97.25 85 THR A N 1
ATOM 671 C CA . THR A 1 85 ? -7.985 -6.423 12.868 1.00 97.25 85 THR A CA 1
ATOM 672 C C . THR A 1 85 ? -8.420 -5.998 11.475 1.00 97.25 85 THR A C 1
ATOM 674 O O . THR A 1 85 ? -9.079 -4.968 11.313 1.00 97.25 85 THR A O 1
ATOM 677 N N . ALA A 1 86 ? -8.050 -6.789 10.467 1.00 97.25 86 ALA A N 1
ATOM 678 C CA . ALA A 1 86 ? -8.538 -6.625 9.105 1.00 97.25 86 ALA A CA 1
ATOM 679 C C . ALA A 1 86 ? -10.005 -7.075 9.020 1.00 97.25 86 ALA A C 1
ATOM 681 O O . ALA A 1 86 ? -10.351 -8.173 9.448 1.00 97.25 86 ALA A O 1
ATOM 682 N N . THR A 1 87 ? -10.870 -6.228 8.471 1.00 96.69 87 THR A N 1
ATOM 683 C CA . THR A 1 87 ? -12.282 -6.547 8.212 1.00 96.69 87 THR A CA 1
ATOM 684 C C . THR A 1 87 ? -12.529 -6.925 6.760 1.00 96.69 87 THR A C 1
ATOM 686 O O . THR A 1 87 ? -13.470 -7.660 6.472 1.00 96.69 87 THR A O 1
ATOM 689 N N . HIS A 1 88 ? -11.697 -6.432 5.845 1.00 97.69 88 HIS A N 1
ATOM 690 C CA . HIS A 1 88 ? -11.774 -6.752 4.426 1.00 97.69 88 HIS A CA 1
ATOM 691 C C . HIS A 1 88 ? -10.390 -6.615 3.793 1.00 97.69 88 HIS A C 1
ATOM 693 O O . HIS A 1 88 ? -9.674 -5.661 4.082 1.00 97.69 88 HIS A O 1
ATOM 699 N N . LEU A 1 89 ? -10.020 -7.569 2.940 1.00 97.81 89 LEU A N 1
ATOM 700 C CA . LEU A 1 89 ? -8.742 -7.627 2.237 1.00 97.81 89 LEU A CA 1
ATOM 701 C C . LEU A 1 89 ? -8.995 -7.893 0.757 1.00 97.81 89 LEU A C 1
ATOM 703 O O . LEU A 1 89 ? -9.775 -8.779 0.413 1.00 97.81 89 LEU A O 1
ATOM 707 N N . ALA A 1 90 ? -8.313 -7.147 -0.108 1.00 98.06 90 ALA A N 1
ATOM 708 C CA . ALA A 1 90 ? -8.380 -7.347 -1.546 1.00 98.06 90 ALA A CA 1
ATOM 709 C C . ALA A 1 90 ? -7.057 -6.983 -2.228 1.00 98.06 90 ALA A C 1
ATOM 711 O O . ALA A 1 90 ? -6.488 -5.914 -2.037 1.00 98.06 90 ALA A O 1
ATOM 712 N N . GLY A 1 91 ? -6.587 -7.872 -3.081 1.00 97.75 91 GLY A N 1
ATOM 713 C CA . GLY A 1 91 ? -5.511 -7.674 -4.025 1.00 97.75 91 GLY A CA 1
ATOM 714 C C . GLY A 1 91 ? -5.988 -6.853 -5.215 1.00 97.75 91 GLY A C 1
ATOM 715 O O . GLY A 1 91 ? -7.053 -7.088 -5.791 1.00 97.75 91 GLY A O 1
ATOM 716 N N . LEU A 1 92 ? -5.183 -5.866 -5.585 1.00 96.62 92 LEU A N 1
ATOM 717 C CA . LEU A 1 92 ? -5.439 -4.963 -6.693 1.00 96.62 92 LEU A CA 1
ATOM 718 C C . LEU A 1 92 ? -4.377 -5.136 -7.781 1.00 96.62 92 LEU A C 1
ATOM 720 O O . LEU A 1 92 ? -3.254 -5.588 -7.544 1.00 96.62 92 LEU A O 1
ATOM 724 N N . THR A 1 93 ? -4.718 -4.694 -8.989 1.00 93.50 93 THR A N 1
ATOM 725 C CA . THR A 1 93 ? -3.858 -4.580 -10.180 1.00 93.50 93 THR A CA 1
ATOM 726 C C . THR A 1 93 ? -3.432 -5.890 -10.861 1.00 93.50 93 THR A C 1
ATOM 728 O O . THR A 1 93 ? -2.809 -5.860 -11.927 1.00 93.50 93 THR A O 1
ATOM 731 N N . PHE A 1 94 ? -3.813 -7.045 -10.311 1.00 94.69 94 PHE A N 1
ATOM 732 C CA . PHE A 1 94 ? -3.630 -8.344 -10.957 1.00 94.69 94 PHE A CA 1
ATOM 733 C C . PHE A 1 94 ? -4.646 -8.565 -12.099 1.00 94.69 94 PHE A C 1
ATOM 735 O O . PHE A 1 94 ? -5.807 -8.185 -11.955 1.00 94.69 94 PHE A O 1
ATOM 742 N N . PRO A 1 95 ? -4.275 -9.224 -13.216 1.00 92.94 95 PRO A N 1
ATOM 743 C CA . PRO A 1 95 ? -2.924 -9.646 -13.610 1.00 92.94 95 PRO A CA 1
ATOM 744 C C . PRO A 1 95 ? -2.188 -8.610 -14.469 1.00 92.94 95 PRO A C 1
ATOM 746 O O . PRO A 1 95 ? -1.029 -8.821 -14.824 1.00 92.94 95 PRO A O 1
ATOM 749 N N . VAL A 1 96 ? -2.854 -7.517 -14.861 1.00 91.94 96 VAL A N 1
ATOM 750 C CA . VAL A 1 96 ? -2.333 -6.574 -15.864 1.00 91.94 96 VAL A CA 1
ATOM 751 C C . VAL A 1 96 ? -0.985 -6.006 -15.434 1.00 91.94 96 VAL A C 1
ATOM 753 O O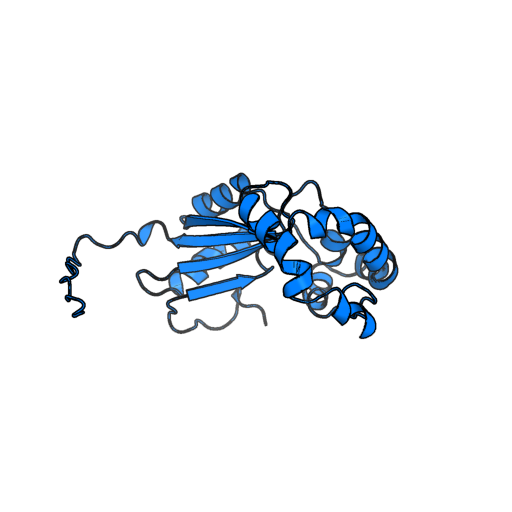 . VAL A 1 96 ? -0.037 -6.023 -16.217 1.00 91.94 96 VAL A O 1
ATOM 756 N N . SER A 1 97 ? -0.853 -5.580 -14.178 1.00 92.56 97 SER A N 1
ATOM 757 C CA . SER A 1 97 ? 0.414 -5.031 -13.697 1.00 92.56 97 SER A CA 1
ATOM 758 C C . SER A 1 97 ? 1.523 -6.077 -13.616 1.00 92.56 97 SER A C 1
ATOM 760 O O . SER A 1 97 ? 2.681 -5.736 -13.831 1.00 92.56 97 SER A O 1
ATOM 762 N N . ASN A 1 98 ? 1.204 -7.354 -13.390 1.00 92.75 98 ASN A N 1
ATOM 763 C CA . ASN A 1 98 ? 2.191 -8.435 -13.424 1.00 92.75 98 ASN A CA 1
ATOM 764 C C . ASN A 1 98 ? 2.742 -8.648 -14.837 1.00 92.75 98 ASN A C 1
ATOM 766 O O . ASN A 1 98 ? 3.946 -8.815 -15.006 1.00 92.75 98 ASN A O 1
ATOM 770 N N . LEU A 1 99 ? 1.874 -8.606 -15.853 1.00 93.06 99 LEU A N 1
ATOM 771 C CA . LEU A 1 99 ? 2.285 -8.725 -17.255 1.00 93.06 99 LEU A CA 1
ATOM 772 C C . LEU A 1 99 ? 3.185 -7.557 -17.678 1.00 93.06 99 LEU A C 1
ATOM 774 O O . LEU A 1 99 ? 4.137 -7.743 -18.433 1.00 93.06 99 LEU A O 1
ATOM 778 N N . LEU A 1 100 ? 2.903 -6.358 -17.166 1.00 91.75 100 LEU A N 1
ATOM 779 C CA . LEU A 1 100 ? 3.659 -5.144 -17.472 1.00 91.75 100 LEU A CA 1
ATOM 780 C C . LEU A 1 100 ? 4.854 -4.913 -16.534 1.00 91.75 100 LEU A C 1
ATOM 782 O O . LEU A 1 100 ? 5.600 -3.952 -16.732 1.00 91.75 100 LEU A O 1
ATOM 786 N N . TRP A 1 101 ? 5.069 -5.776 -15.537 1.00 91.56 101 TRP A N 1
ATOM 787 C CA . TRP A 1 101 ? 6.053 -5.556 -14.476 1.00 91.56 101 TRP A CA 1
ATOM 788 C C . TRP A 1 101 ? 7.480 -5.399 -15.016 1.00 91.56 101 TRP A C 1
ATOM 790 O O . TRP A 1 101 ? 8.154 -4.425 -14.695 1.00 91.56 101 TRP A O 1
ATOM 800 N N . PHE A 1 102 ? 7.921 -6.272 -15.926 1.00 88.75 102 PHE A N 1
ATOM 801 C CA . PHE A 1 102 ? 9.264 -6.175 -16.517 1.00 88.75 102 PHE A CA 1
ATOM 802 C C . PHE A 1 102 ? 9.480 -4.867 -17.294 1.00 88.75 102 PHE A C 1
ATOM 804 O O . PHE A 1 102 ? 10.556 -4.273 -17.243 1.00 88.75 102 PHE A O 1
ATOM 811 N N . MET A 1 103 ? 8.449 -4.397 -18.004 1.00 88.75 103 MET A N 1
ATOM 812 C CA . MET A 1 103 ? 8.500 -3.121 -18.720 1.00 88.75 103 MET A CA 1
ATOM 813 C C . MET A 1 103 ? 8.572 -1.951 -17.735 1.00 88.75 103 MET A C 1
ATOM 815 O O . MET A 1 103 ? 9.354 -1.024 -17.929 1.00 88.75 103 MET A O 1
ATOM 819 N N . SER A 1 104 ? 7.780 -2.015 -16.665 1.00 86.56 104 SER A N 1
ATOM 820 C CA . SER A 1 104 ? 7.776 -1.042 -15.575 1.00 86.56 104 SER A CA 1
ATOM 821 C C . SER A 1 104 ? 9.164 -0.901 -14.936 1.00 86.56 104 SER A C 1
ATOM 823 O O . SER A 1 104 ? 9.686 0.213 -14.850 1.00 86.56 104 SER A O 1
ATOM 825 N N . GLU A 1 105 ? 9.790 -2.023 -14.576 1.00 88.88 105 GLU A N 1
ATOM 826 C CA . GLU A 1 105 ? 11.141 -2.087 -14.007 1.00 88.88 105 GLU A CA 1
ATOM 827 C C . GLU A 1 105 ? 12.187 -1.494 -14.957 1.00 88.88 105 GLU A C 1
ATOM 829 O O . GLU A 1 105 ? 12.994 -0.651 -14.562 1.00 88.88 105 GLU A O 1
ATOM 834 N N . TYR A 1 106 ? 12.134 -1.861 -16.240 1.00 86.69 106 TYR A N 1
ATOM 835 C CA . TYR A 1 106 ? 13.048 -1.332 -17.252 1.00 86.69 106 TYR A CA 1
ATOM 836 C C . TYR A 1 106 ? 12.938 0.194 -17.407 1.00 86.69 106 TYR A C 1
ATOM 838 O O . TYR A 1 106 ? 13.953 0.898 -17.427 1.00 86.69 106 TYR A O 1
ATOM 846 N N . LEU A 1 107 ? 11.713 0.721 -17.504 1.00 86.44 107 LEU A N 1
ATOM 847 C CA . LEU A 1 107 ? 11.475 2.156 -17.679 1.00 86.44 107 LEU A CA 1
ATOM 848 C C . LEU A 1 107 ? 11.943 2.961 -16.461 1.00 86.44 107 LEU A C 1
ATOM 850 O O . LEU A 1 107 ? 12.585 3.999 -16.634 1.00 86.44 107 LEU A O 1
ATOM 854 N N . VAL A 1 108 ? 11.669 2.477 -15.244 1.00 83.44 108 VAL A N 1
ATOM 855 C CA . VAL A 1 108 ? 12.117 3.137 -14.008 1.00 83.44 108 VAL A CA 1
ATOM 856 C C . VAL A 1 108 ? 13.628 3.063 -13.857 1.00 83.44 108 VAL A C 1
ATOM 858 O O . VAL A 1 108 ? 14.247 4.091 -13.598 1.00 83.44 108 VAL A O 1
ATOM 861 N N . ALA A 1 109 ? 14.252 1.903 -14.078 1.00 84.25 109 ALA A N 1
ATOM 862 C CA . ALA A 1 109 ? 15.707 1.777 -14.002 1.00 84.25 109 ALA A CA 1
ATOM 863 C C . ALA A 1 109 ? 16.407 2.778 -14.931 1.00 84.25 109 ALA A C 1
ATOM 865 O O . ALA A 1 109 ? 17.364 3.446 -14.535 1.00 84.25 109 ALA A O 1
ATOM 866 N N . ARG A 1 110 ? 15.896 2.920 -16.159 1.00 84.75 110 ARG A N 1
ATOM 867 C CA . ARG A 1 110 ? 16.443 3.839 -17.159 1.00 84.75 110 ARG A CA 1
ATOM 868 C C . ARG A 1 110 ? 16.235 5.310 -16.792 1.00 84.75 110 ARG A C 1
ATOM 870 O O . ARG A 1 110 ? 17.136 6.111 -17.024 1.00 84.75 110 ARG A O 1
ATOM 877 N N . ALA A 1 111 ? 15.060 5.678 -16.287 1.00 81.06 111 ALA A N 1
ATOM 878 C CA . ALA A 1 111 ? 14.719 7.074 -16.012 1.00 81.06 111 ALA A CA 1
ATOM 879 C C . ALA A 1 111 ? 15.230 7.565 -14.646 1.00 81.06 111 ALA A C 1
ATOM 881 O O . ALA A 1 111 ? 15.645 8.714 -14.510 1.00 81.06 111 ALA A O 1
ATOM 882 N N . GLU A 1 112 ? 15.210 6.698 -13.636 1.00 82.75 112 GLU A N 1
ATOM 883 C CA . GLU A 1 112 ? 15.351 7.069 -12.225 1.00 82.75 112 GLU A CA 1
ATOM 884 C C . GLU A 1 112 ? 16.453 6.295 -11.488 1.00 82.75 112 GLU A C 1
ATOM 886 O O . GLU A 1 112 ? 16.612 6.466 -10.283 1.00 82.75 112 GLU A O 1
ATOM 891 N N . GLY A 1 113 ? 17.268 5.489 -12.178 1.00 76.75 113 GLY A N 1
ATOM 892 C CA . GLY A 1 113 ? 18.332 4.693 -11.548 1.00 76.75 113 GLY A CA 1
ATOM 893 C C . GLY A 1 113 ? 19.317 5.498 -10.683 1.00 76.75 113 GLY A C 1
ATOM 894 O O . GLY A 1 113 ? 19.850 4.971 -9.709 1.00 76.75 113 GLY A O 1
ATOM 895 N N . HIS A 1 114 ? 19.506 6.789 -10.974 1.00 79.12 114 HIS A N 1
ATOM 896 C CA . HIS A 1 114 ? 20.349 7.695 -10.186 1.00 79.12 114 HIS A CA 1
ATOM 897 C C . HIS A 1 114 ? 19.821 7.937 -8.763 1.00 79.12 114 HIS A C 1
ATOM 899 O O . HIS A 1 114 ? 20.613 8.177 -7.859 1.00 79.12 114 HIS A O 1
ATOM 905 N N . LYS A 1 115 ? 18.509 7.804 -8.515 1.00 79.38 115 LYS A N 1
ATOM 906 C CA . LYS A 1 115 ? 17.921 7.953 -7.172 1.00 79.38 115 LYS A CA 1
ATOM 907 C C . LYS A 1 115 ? 18.426 6.892 -6.193 1.00 79.38 115 LYS A C 1
ATOM 909 O O . LYS A 1 115 ? 18.201 7.006 -4.991 1.00 79.38 115 LYS A O 1
ATOM 914 N N . LYS A 1 116 ? 19.130 5.858 -6.672 1.00 75.69 116 LYS A N 1
ATOM 915 C CA . LYS A 1 116 ? 19.755 4.864 -5.799 1.00 75.69 116 LYS A CA 1
ATOM 916 C C . LYS A 1 116 ? 20.884 5.393 -4.926 1.00 75.69 116 LYS A C 1
ATOM 918 O O . LYS A 1 116 ? 21.170 4.786 -3.902 1.00 75.69 116 LYS A O 1
ATOM 923 N N . THR A 1 117 ? 21.498 6.507 -5.307 1.00 80.12 117 THR A N 1
ATOM 924 C CA . THR A 1 117 ? 22.590 7.113 -4.537 1.00 80.12 117 THR A CA 1
ATOM 925 C C . THR A 1 117 ? 22.099 8.091 -3.471 1.00 80.12 117 THR A C 1
ATOM 927 O O . THR A 1 117 ? 22.916 8.623 -2.728 1.00 80.12 117 THR A O 1
AT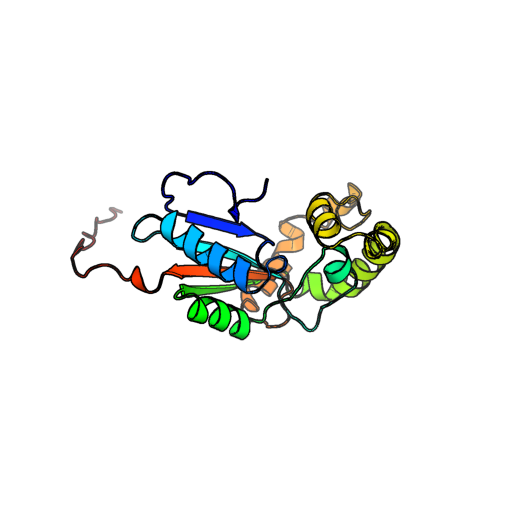OM 930 N N . LEU A 1 118 ? 20.792 8.365 -3.421 1.00 79.31 118 LEU A N 1
ATOM 931 C CA . LEU A 1 118 ? 20.185 9.276 -2.456 1.00 79.31 118 LEU A CA 1
ATOM 932 C C . LEU A 1 118 ? 19.970 8.590 -1.106 1.00 79.31 118 LEU A C 1
ATOM 934 O O . LEU A 1 118 ? 19.869 7.362 -1.014 1.00 79.31 118 LEU A O 1
ATOM 938 N N . THR A 1 119 ? 19.853 9.396 -0.054 1.00 81.50 119 THR A N 1
ATOM 939 C CA . THR A 1 119 ? 19.457 8.900 1.265 1.00 81.50 119 THR A CA 1
ATOM 940 C C . THR A 1 119 ? 18.033 8.340 1.228 1.00 81.50 119 THR A C 1
ATOM 942 O O . THR A 1 119 ? 17.230 8.653 0.346 1.00 81.50 119 THR A O 1
ATOM 945 N N . PHE A 1 120 ? 17.690 7.505 2.210 1.00 75.94 120 PHE A N 1
ATOM 946 C CA . PHE A 1 120 ? 16.357 6.906 2.296 1.00 75.94 120 PHE A CA 1
ATOM 947 C C . PHE A 1 120 ? 15.248 7.967 2.399 1.00 75.94 120 PHE A C 1
ATOM 949 O O . PHE A 1 120 ? 14.258 7.896 1.679 1.00 75.94 120 PHE A O 1
ATOM 956 N N . ALA A 1 121 ? 15.456 9.004 3.217 1.00 77.44 121 ALA A N 1
ATOM 957 C CA . ALA A 1 121 ? 14.502 10.103 3.366 1.00 77.44 121 ALA A CA 1
ATOM 958 C C . ALA A 1 121 ? 14.273 10.870 2.048 1.00 77.44 121 ALA A C 1
ATOM 960 O O . ALA A 1 121 ? 13.138 11.208 1.715 1.00 77.44 121 ALA A O 1
ATOM 961 N N . GLU A 1 122 ? 15.332 11.113 1.269 1.00 79.50 122 GLU A N 1
ATOM 962 C CA . GLU A 1 122 ? 15.234 11.784 -0.034 1.00 79.50 122 GLU A CA 1
ATOM 963 C C . GLU A 1 122 ? 14.509 10.927 -1.077 1.00 79.50 122 GLU A C 1
ATOM 965 O O . GLU A 1 122 ? 13.714 11.452 -1.858 1.00 79.50 122 GLU A O 1
ATOM 970 N N . ARG A 1 123 ? 14.753 9.611 -1.077 1.00 81.44 123 ARG A N 1
ATOM 971 C CA . ARG A 1 123 ? 14.052 8.649 -1.941 1.00 81.44 123 ARG A CA 1
ATOM 972 C C . ARG A 1 123 ? 12.549 8.667 -1.685 1.00 81.44 123 ARG A C 1
ATOM 974 O O . ARG A 1 123 ? 11.789 8.856 -2.634 1.00 81.44 123 ARG A O 1
ATOM 981 N N . THR A 1 124 ? 12.141 8.580 -0.419 1.00 76.31 124 THR A N 1
ATOM 982 C CA . THR A 1 124 ? 10.731 8.655 -0.011 1.00 76.31 124 THR A CA 1
ATOM 983 C C . THR A 1 124 ? 10.106 9.994 -0.395 1.00 76.31 124 THR A C 1
ATOM 985 O O . THR A 1 124 ? 9.022 10.030 -0.967 1.00 76.31 124 THR A O 1
ATOM 988 N N . ALA A 1 125 ? 10.798 11.115 -0.164 1.00 77.62 125 ALA A N 1
ATOM 989 C CA . ALA A 1 125 ? 10.276 12.436 -0.519 1.00 77.62 125 ALA A CA 1
ATOM 990 C C . ALA A 1 125 ? 10.049 12.611 -2.035 1.00 77.62 125 ALA A C 1
ATOM 992 O O . ALA A 1 125 ? 9.146 13.336 -2.450 1.00 77.62 125 ALA A O 1
ATOM 993 N N . GLN A 1 126 ? 10.851 11.943 -2.868 1.00 76.62 126 GLN A N 1
ATOM 994 C CA . GLN A 1 126 ? 10.791 12.035 -4.331 1.00 76.62 126 GLN A CA 1
ATOM 995 C C . GLN A 1 126 ? 10.036 10.871 -4.994 1.00 76.62 126 GLN A C 1
ATOM 997 O O . GLN A 1 126 ? 10.042 10.762 -6.227 1.00 76.62 126 GLN A O 1
ATOM 1002 N N . SER A 1 127 ? 9.427 9.972 -4.216 1.00 72.56 127 SER A N 1
ATOM 1003 C CA . SER A 1 127 ? 8.770 8.771 -4.742 1.00 72.56 127 SER A CA 1
ATOM 1004 C C . SER A 1 127 ? 7.393 9.071 -5.349 1.00 72.56 127 SER A C 1
ATOM 1006 O O . SER A 1 127 ? 6.988 8.360 -6.271 1.00 72.56 127 SER A O 1
ATOM 1008 N N . GLY A 1 128 ? 6.716 10.131 -4.880 1.00 68.00 128 GLY A N 1
ATOM 1009 C CA . GLY A 1 128 ? 5.344 10.495 -5.262 1.00 68.00 128 GLY A CA 1
ATOM 1010 C C . GLY A 1 128 ? 5.193 11.365 -6.520 1.00 68.00 128 GLY A C 1
ATOM 1011 O O . GLY A 1 128 ? 4.161 11.285 -7.181 1.00 68.00 128 GLY A O 1
ATOM 1012 N N . ASP A 1 129 ? 6.205 12.155 -6.901 1.00 69.75 129 ASP A N 1
ATOM 1013 C CA . ASP A 1 129 ? 6.193 12.966 -8.136 1.00 69.75 129 ASP A CA 1
ATOM 1014 C C . ASP A 1 129 ? 7.191 12.401 -9.153 1.00 69.75 129 ASP A C 1
ATOM 1016 O O . ASP A 1 129 ? 8.373 12.758 -9.190 1.00 69.75 129 ASP A O 1
ATOM 1020 N N . ARG A 1 130 ? 6.714 11.456 -9.969 1.00 74.69 130 ARG A N 1
ATOM 1021 C CA . ARG A 1 130 ? 7.517 10.800 -11.006 1.00 74.69 130 ARG A CA 1
ATOM 1022 C C . ARG A 1 130 ? 7.055 11.217 -12.388 1.00 74.69 130 ARG A C 1
ATOM 1024 O O . ARG A 1 130 ? 5.871 11.153 -12.715 1.00 74.69 130 ARG A O 1
ATOM 1031 N N . ARG A 1 131 ? 8.009 11.530 -13.264 1.00 73.56 131 ARG A N 1
ATOM 1032 C CA . ARG A 1 131 ? 7.761 11.837 -14.683 1.00 73.56 131 ARG A CA 1
ATOM 1033 C C . ARG A 1 131 ? 8.452 10.822 -15.585 1.00 73.56 131 ARG A C 1
ATOM 1035 O O . ARG A 1 131 ? 9.414 11.138 -16.279 1.00 73.56 131 ARG A O 1
ATOM 1042 N N . VAL A 1 132 ? 7.937 9.596 -15.587 1.00 75.94 132 VAL A N 1
ATOM 1043 C CA . VAL A 1 132 ? 8.447 8.492 -16.403 1.00 75.94 132 VAL A CA 1
ATOM 1044 C C . VAL A 1 132 ? 7.537 8.308 -17.618 1.00 75.94 132 VAL A C 1
ATOM 1046 O O . VAL A 1 132 ? 6.337 8.036 -17.500 1.00 75.94 132 VAL A O 1
ATOM 1049 N N . PHE A 1 133 ? 8.103 8.488 -18.812 1.00 80.69 133 PHE A N 1
ATOM 1050 C CA . PHE A 1 133 ? 7.387 8.288 -20.072 1.00 80.69 133 PHE A CA 1
ATOM 1051 C C . PHE A 1 133 ? 6.923 6.827 -20.206 1.00 80.69 133 PHE A C 1
ATOM 1053 O O . PHE A 1 133 ? 7.687 5.915 -19.907 1.00 80.69 133 PHE A O 1
ATOM 1060 N N . LEU A 1 134 ? 5.672 6.622 -20.639 1.00 78.44 134 LEU A N 1
ATOM 1061 C CA . LEU A 1 134 ? 4.961 5.331 -20.694 1.00 78.44 134 LEU A CA 1
ATOM 1062 C C . LEU A 1 134 ? 4.725 4.649 -19.336 1.00 78.44 134 LEU A C 1
ATOM 1064 O O . LEU A 1 134 ? 4.433 3.456 -19.292 1.00 78.44 134 LEU A O 1
ATOM 1068 N N . LYS A 1 135 ? 4.806 5.406 -18.235 1.00 79.62 135 LYS A N 1
ATOM 1069 C CA . LYS A 1 135 ? 4.464 4.912 -16.895 1.00 79.62 135 LYS A CA 1
ATOM 1070 C C . LYS A 1 135 ? 3.630 5.892 -16.073 1.00 79.62 135 LYS A C 1
ATOM 1072 O O . LYS A 1 135 ? 2.595 5.509 -15.549 1.00 79.62 135 LYS A O 1
ATOM 1077 N N . THR A 1 136 ? 4.054 7.150 -15.983 1.00 79.50 136 THR A N 1
ATOM 1078 C CA . THR A 1 136 ? 3.271 8.230 -15.349 1.00 79.50 136 THR A CA 1
ATOM 1079 C C . THR A 1 136 ? 2.847 9.303 -16.347 1.00 79.50 136 THR A C 1
ATOM 1081 O O . THR A 1 136 ? 1.953 10.098 -16.075 1.00 79.50 136 THR A O 1
ATOM 1084 N N . ARG A 1 137 ? 3.441 9.296 -17.548 1.00 80.81 137 ARG A N 1
ATOM 1085 C CA . ARG A 1 137 ? 3.023 10.115 -18.688 1.00 80.81 137 ARG A CA 1
ATOM 1086 C C . ARG A 1 137 ? 2.807 9.238 -19.914 1.00 80.81 137 ARG A C 1
ATOM 1088 O O . ARG A 1 137 ? 3.763 8.662 -20.430 1.00 80.81 137 ARG A O 1
ATOM 1095 N N . PHE A 1 138 ? 1.583 9.213 -20.429 1.00 83.12 138 PHE A N 1
ATOM 1096 C CA . PHE A 1 138 ? 1.225 8.457 -21.629 1.00 83.12 138 PHE A CA 1
ATOM 1097 C C . PHE A 1 138 ? 0.894 9.391 -22.804 1.00 83.12 138 PHE A C 1
ATOM 1099 O O . PHE A 1 138 ? 0.324 10.464 -22.592 1.00 83.12 138 PHE A O 1
ATOM 1106 N N . PRO A 1 139 ? 1.248 9.027 -24.050 1.00 87.00 139 PRO A N 1
ATOM 1107 C CA . PRO A 1 139 ? 0.786 9.742 -25.234 1.00 87.00 139 PRO A CA 1
ATOM 1108 C C . PRO A 1 139 ? -0.735 9.603 -25.398 1.00 87.00 139 PRO A C 1
ATOM 1110 O O . PRO A 1 139 ? -1.297 8.538 -25.149 1.00 87.00 139 PRO A O 1
ATOM 1113 N N . ALA A 1 140 ? -1.396 10.665 -25.874 1.00 87.81 140 ALA A N 1
ATOM 1114 C CA . ALA A 1 140 ? -2.860 10.742 -25.961 1.00 87.81 140 ALA A CA 1
ATOM 1115 C C . ALA A 1 140 ? -3.493 9.607 -26.785 1.00 87.81 140 ALA A C 1
ATOM 1117 O O . ALA A 1 140 ? -4.597 9.166 -26.477 1.00 87.81 140 ALA A O 1
ATOM 1118 N N . VAL A 1 141 ? -2.775 9.083 -27.784 1.00 88.94 141 VAL A N 1
ATOM 1119 C CA . VAL A 1 141 ? -3.225 7.948 -28.606 1.00 88.94 141 VAL A CA 1
ATOM 1120 C C . VAL A 1 141 ? -3.542 6.700 -27.772 1.00 88.94 141 VAL A C 1
ATOM 1122 O O . VAL A 1 141 ? -4.452 5.953 -28.116 1.00 88.94 141 VAL A O 1
ATOM 1125 N N . LEU A 1 142 ? -2.862 6.496 -26.635 1.00 88.06 142 LEU A N 1
ATOM 1126 C CA . LEU A 1 142 ? -3.120 5.343 -25.771 1.00 88.06 142 LEU A CA 1
ATOM 1127 C C . LEU A 1 142 ? -4.452 5.435 -25.021 1.00 88.06 142 LEU A C 1
ATOM 1129 O O . LEU A 1 142 ? -4.916 4.408 -24.541 1.00 88.06 142 LEU A O 1
ATOM 1133 N N . SER A 1 143 ? -5.119 6.594 -24.977 1.00 86.62 143 SER A N 1
ATOM 1134 C CA . SER A 1 143 ? -6.466 6.719 -24.385 1.00 86.62 143 SER A CA 1
ATOM 1135 C C . SER A 1 143 ? -7.517 5.837 -25.076 1.00 86.62 143 SER A C 1
ATOM 1137 O O . SER A 1 143 ? -8.471 5.387 -24.444 1.00 86.62 143 SER A O 1
ATOM 1139 N N . VAL A 1 144 ? -7.307 5.503 -26.355 1.00 88.50 144 VAL A N 1
ATOM 1140 C CA . VAL A 1 144 ? -8.176 4.589 -27.117 1.00 88.50 144 VAL A CA 1
ATOM 1141 C C . VAL A 1 144 ? -8.163 3.170 -26.537 1.00 88.50 144 VAL A C 1
ATOM 1143 O O . VAL A 1 144 ? -9.144 2.445 -26.674 1.00 88.50 144 VAL A O 1
ATOM 1146 N N . VAL A 1 145 ? -7.083 2.780 -25.855 1.00 87.88 145 VAL A N 1
ATOM 1147 C CA . VAL A 1 145 ? -6.930 1.456 -25.226 1.00 87.88 145 VAL A CA 1
ATOM 1148 C C . VAL A 1 145 ? -7.034 1.549 -23.700 1.00 87.88 145 VAL A C 1
ATOM 1150 O O . VAL A 1 145 ? -7.614 0.679 -23.062 1.00 87.88 145 VAL A O 1
ATOM 1153 N N . LEU A 1 146 ? -6.520 2.623 -23.103 1.00 88.56 146 LEU A N 1
ATOM 1154 C CA . LEU A 1 146 ? -6.558 2.891 -21.666 1.00 88.56 146 LEU A CA 1
ATOM 1155 C C . LEU A 1 146 ? -7.860 3.606 -21.275 1.00 88.56 146 LEU A C 1
ATOM 1157 O O . LEU A 1 146 ? -7.837 4.728 -20.777 1.00 88.56 146 LEU A O 1
ATOM 1161 N N . ASN A 1 147 ? -9.001 2.966 -21.530 1.00 91.62 147 ASN A N 1
ATOM 1162 C CA . ASN A 1 147 ? -10.315 3.459 -21.114 1.00 91.62 147 ASN A CA 1
ATOM 1163 C C . ASN A 1 147 ? -11.127 2.374 -20.410 1.00 91.62 147 ASN A C 1
ATOM 1165 O O . ASN A 1 147 ? -10.873 1.182 -20.573 1.00 91.62 147 ASN A O 1
ATOM 1169 N N . GLU A 1 148 ? -12.149 2.802 -19.672 1.00 91.75 148 GLU A N 1
ATOM 1170 C CA . GLU A 1 148 ? -12.991 1.929 -18.853 1.00 91.75 148 GLU A CA 1
ATOM 1171 C C . GLU A 1 148 ? -13.614 0.778 -19.642 1.00 91.75 148 GLU A C 1
ATOM 1173 O O . GLU A 1 148 ? -13.661 -0.336 -19.138 1.00 91.75 148 GLU A O 1
ATOM 1178 N N . ARG A 1 149 ? -14.045 1.001 -20.891 1.00 93.94 149 ARG A N 1
ATOM 1179 C CA . ARG A 1 149 ? -14.704 -0.043 -21.694 1.00 93.94 149 ARG A CA 1
ATOM 1180 C C . ARG A 1 149 ? -13.729 -1.143 -22.088 1.00 93.94 149 ARG A C 1
ATOM 1182 O O . ARG A 1 149 ? -14.043 -2.320 -21.944 1.00 93.94 149 ARG A O 1
ATOM 1189 N N . VAL A 1 150 ? -12.549 -0.758 -22.572 1.00 93.25 150 VAL A N 1
ATOM 1190 C CA . VAL A 1 150 ? -11.498 -1.706 -22.973 1.00 93.25 150 VAL A CA 1
ATOM 1191 C C . VAL A 1 150 ? -10.901 -2.406 -21.752 1.00 93.25 150 VAL A C 1
ATOM 1193 O O . VAL A 1 150 ? -10.585 -3.592 -21.819 1.00 93.25 150 VAL A O 1
ATOM 1196 N N . LEU A 1 151 ? -10.787 -1.701 -20.624 1.00 93.38 151 LEU A N 1
ATOM 1197 C CA . LEU A 1 151 ? -10.234 -2.248 -19.387 1.00 93.38 151 LEU A CA 1
ATOM 1198 C C . LEU A 1 151 ? -11.252 -3.034 -18.546 1.00 93.38 151 LEU A C 1
ATOM 1200 O O . LEU A 1 151 ? -10.847 -3.764 -17.643 1.00 93.38 151 LEU A O 1
ATOM 1204 N N . TYR A 1 152 ? -12.551 -2.954 -18.844 1.00 94.75 152 TYR A N 1
ATOM 1205 C CA . TYR A 1 152 ? -13.596 -3.609 -18.054 1.00 94.75 152 TYR A CA 1
ATOM 1206 C C . TYR A 1 152 ? -13.423 -5.132 -17.909 1.00 94.75 152 TYR A C 1
ATOM 1208 O O . TYR A 1 152 ? -13.537 -5.626 -16.786 1.00 94.75 152 TYR A O 1
ATOM 1216 N N . PRO A 1 153 ? -13.073 -5.905 -18.960 1.00 94.75 153 PRO A N 1
ATOM 1217 C CA . PRO A 1 153 ? -12.805 -7.333 -18.796 1.00 94.75 153 PRO A CA 1
ATOM 1218 C C . PRO A 1 153 ? -11.649 -7.607 -17.825 1.00 94.75 153 PRO A C 1
ATOM 1220 O O . PRO A 1 153 ? -11.724 -8.535 -17.022 1.00 94.75 153 PRO A O 1
ATOM 1223 N N . PHE A 1 154 ? -10.607 -6.770 -17.840 1.00 93.62 154 PHE A N 1
ATOM 1224 C CA . PHE A 1 154 ? -9.493 -6.876 -16.896 1.00 93.62 154 PHE A CA 1
ATOM 1225 C C . PHE A 1 154 ? -9.905 -6.493 -15.475 1.00 93.62 154 PHE A C 1
ATOM 1227 O O . PHE A 1 154 ? -9.448 -7.121 -14.526 1.00 93.62 154 PHE A O 1
ATOM 1234 N N . HIS A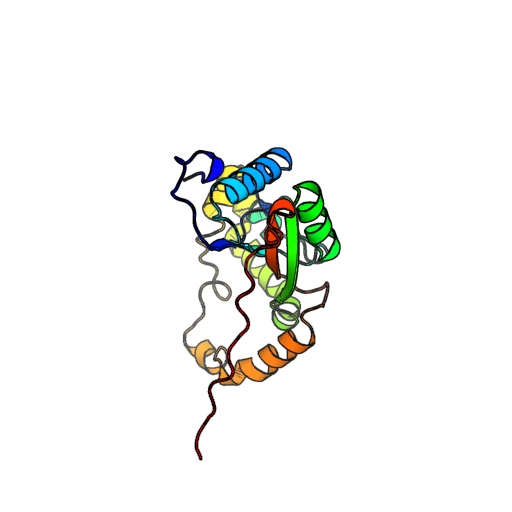 1 155 ? -10.806 -5.520 -15.315 1.00 93.44 155 HIS A N 1
ATOM 1235 C CA . HIS A 1 155 ? -11.399 -5.201 -14.018 1.00 93.44 155 HIS A CA 1
ATOM 1236 C C . HIS A 1 155 ? -12.191 -6.388 -13.448 1.00 93.44 155 H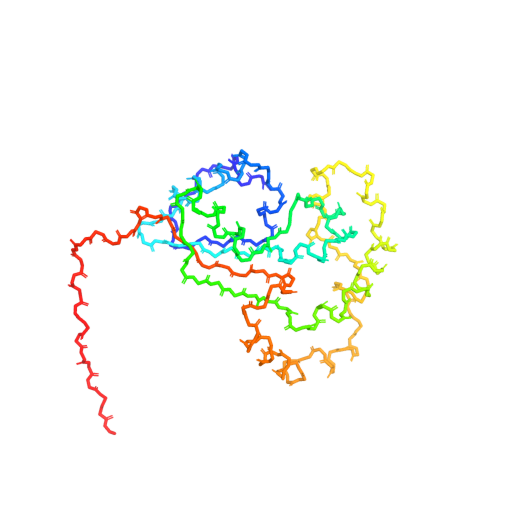IS A C 1
ATOM 1238 O O . HIS A 1 155 ? -12.015 -6.739 -12.282 1.00 93.44 155 HIS A O 1
ATOM 1244 N N . LEU A 1 156 ? -13.019 -7.050 -14.265 1.00 96.19 156 LEU A N 1
ATOM 1245 C CA . LEU A 1 156 ? -13.724 -8.267 -13.850 1.00 96.19 156 LEU A CA 1
ATOM 1246 C C . LEU A 1 156 ? -12.745 -9.383 -13.476 1.00 96.19 156 LEU A C 1
ATOM 1248 O O . LEU A 1 156 ? -12.932 -10.054 -12.461 1.00 96.19 156 LEU A O 1
ATOM 1252 N N . TRP A 1 157 ? -11.681 -9.547 -14.262 1.00 95.00 157 TRP A N 1
ATOM 1253 C CA . TRP A 1 157 ? -10.649 -10.541 -13.993 1.00 95.00 157 TRP A CA 1
ATOM 1254 C C . TRP A 1 157 ? -9.917 -10.265 -12.672 1.00 95.00 157 TRP A C 1
ATOM 1256 O O . TRP A 1 157 ? -9.753 -11.182 -11.866 1.00 95.00 157 TRP A O 1
ATOM 1266 N N . GLN A 1 158 ? -9.565 -9.005 -12.403 1.00 95.81 158 GLN A N 1
ATOM 1267 C CA . GLN A 1 158 ? -9.006 -8.578 -11.122 1.00 95.81 158 GLN A CA 1
ATOM 1268 C C . GLN A 1 158 ? -9.953 -8.918 -9.970 1.00 95.81 158 GLN A C 1
ATOM 1270 O O . GLN A 1 158 ? -9.528 -9.539 -9.004 1.00 95.81 158 GLN A O 1
ATOM 1275 N N . LYS A 1 159 ? -11.243 -8.563 -10.075 1.00 95.69 159 LYS A N 1
ATOM 1276 C CA . LYS A 1 159 ? -12.229 -8.854 -9.021 1.00 95.69 159 LYS A CA 1
ATOM 1277 C C . LYS A 1 159 ? -12.359 -10.348 -8.732 1.00 95.69 159 LYS A C 1
ATOM 1279 O O . LYS A 1 159 ? -12.499 -10.726 -7.577 1.00 95.69 159 LYS A O 1
ATOM 1284 N N . ALA A 1 160 ? -12.298 -11.185 -9.766 1.00 97.00 160 ALA A N 1
ATOM 1285 C CA . ALA A 1 160 ? -12.335 -12.637 -9.617 1.00 97.00 160 ALA A CA 1
ATOM 1286 C C . ALA A 1 160 ? -11.057 -13.226 -8.985 1.00 97.00 160 ALA A C 1
ATOM 1288 O O . ALA A 1 160 ? -11.056 -14.394 -8.622 1.00 97.00 160 ALA A O 1
ATOM 1289 N N . ASN A 1 161 ? -9.979 -12.442 -8.884 1.00 96.56 161 ASN A N 1
ATOM 1290 C CA . ASN A 1 161 ? -8.679 -12.836 -8.330 1.00 96.56 161 ASN A CA 1
ATOM 1291 C C . ASN A 1 161 ? -8.251 -11.878 -7.206 1.00 96.56 161 ASN A C 1
ATOM 1293 O O . ASN A 1 161 ? -7.062 -11.618 -7.022 1.00 96.56 161 ASN A O 1
ATOM 1297 N N . ALA A 1 162 ? -9.220 -11.310 -6.483 1.00 96.81 162 ALA A N 1
ATOM 1298 C CA . ALA A 1 162 ? -8.958 -10.358 -5.409 1.00 96.81 162 ALA A CA 1
ATOM 1299 C C . ALA A 1 162 ? -8.217 -10.994 -4.217 1.00 96.81 162 ALA A C 1
ATOM 1301 O O . ALA A 1 162 ? -7.695 -10.284 -3.378 1.00 96.81 162 ALA A O 1
ATOM 1302 N N . ASP A 1 163 ? -8.118 -12.312 -4.128 1.00 96.44 163 ASP A N 1
ATOM 1303 C CA . ASP A 1 163 ? -7.353 -13.049 -3.117 1.00 96.44 163 ASP A CA 1
ATOM 1304 C C . ASP A 1 163 ? -5.970 -13.503 -3.625 1.00 96.44 163 ASP A C 1
ATOM 1306 O O . ASP A 1 163 ? -5.252 -14.246 -2.957 1.00 96.44 163 ASP A O 1
ATOM 1310 N N . ASN A 1 164 ? -5.557 -13.068 -4.820 1.00 96.88 164 ASN A N 1
ATOM 1311 C CA . ASN A 1 164 ? -4.324 -13.548 -5.430 1.00 96.88 164 ASN A CA 1
ATOM 1312 C C . ASN A 1 164 ? -3.076 -12.900 -4.806 1.00 96.88 164 ASN A C 1
ATOM 1314 O O . ASN A 1 164 ? -2.855 -11.694 -4.944 1.00 96.88 164 ASN A O 1
ATOM 1318 N N . GLU A 1 165 ? -2.203 -13.721 -4.215 1.00 96.25 165 GLU A N 1
ATOM 1319 C CA . GLU A 1 165 ? -0.916 -13.339 -3.592 1.00 96.25 165 GLU A CA 1
ATOM 1320 C C . GLU A 1 165 ? 0.076 -12.639 -4.546 1.00 96.25 165 GLU A C 1
ATOM 1322 O O . GLU A 1 165 ? 1.086 -12.058 -4.134 1.00 96.25 165 GLU A O 1
ATOM 1327 N N . ARG A 1 166 ? -0.177 -12.692 -5.858 1.00 96.38 166 ARG A N 1
ATOM 1328 C CA . ARG A 1 166 ? 0.613 -11.977 -6.868 1.00 96.38 166 ARG A CA 1
ATOM 1329 C C . ARG A 1 166 ? 0.130 -10.552 -7.123 1.00 96.38 166 ARG A C 1
ATOM 1331 O O . ARG A 1 166 ? 0.748 -9.864 -7.933 1.00 96.38 166 ARG A O 1
ATOM 1338 N N . SER A 1 167 ? -0.926 -10.098 -6.457 1.00 97.12 167 SER A N 1
ATOM 1339 C CA . SER A 1 167 ? -1.392 -8.714 -6.544 1.00 97.12 167 SER A CA 1
ATOM 1340 C C . SER A 1 167 ? -0.301 -7.752 -6.082 1.00 97.12 167 SER A C 1
ATOM 1342 O O . SER A 1 167 ? 0.229 -7.879 -4.981 1.00 97.12 167 SER A O 1
ATOM 1344 N N . LEU A 1 168 ? 0.061 -6.789 -6.934 1.00 96.81 168 LEU A N 1
ATOM 1345 C CA . LEU A 1 168 ? 1.155 -5.855 -6.636 1.00 96.81 168 LEU A CA 1
ATOM 1346 C C . LEU A 1 168 ? 0.768 -4.783 -5.617 1.00 96.81 168 LEU A C 1
ATOM 1348 O O . LEU A 1 168 ? 1.637 -4.066 -5.127 1.00 96.81 168 LEU A O 1
ATOM 1352 N N . VAL A 1 169 ? -0.521 -4.669 -5.307 1.00 97.69 169 VAL A N 1
ATOM 1353 C CA . VAL A 1 169 ? -1.078 -3.763 -4.306 1.00 97.69 169 VAL A CA 1
ATOM 1354 C C . VAL A 1 169 ? -2.108 -4.541 -3.498 1.00 97.69 169 VAL A C 1
ATOM 1356 O O . VAL A 1 169 ? -2.883 -5.307 -4.072 1.00 97.69 169 VAL A O 1
ATOM 1359 N N . ILE A 1 170 ? -2.120 -4.341 -2.185 1.00 98.50 170 ILE A N 1
ATOM 1360 C CA . ILE A 1 170 ? -3.133 -4.875 -1.277 1.00 98.50 170 ILE A CA 1
ATOM 1361 C C . ILE A 1 170 ? -3.908 -3.697 -0.696 1.00 98.50 170 ILE A C 1
ATOM 1363 O O . ILE A 1 170 ? -3.326 -2.735 -0.200 1.00 98.50 170 ILE A O 1
ATOM 1367 N N . TYR A 1 171 ? -5.225 -3.796 -0.777 1.00 98.38 171 TYR A N 1
ATOM 1368 C CA . TYR A 1 171 ? -6.196 -2.971 -0.084 1.00 98.38 171 TYR A CA 1
ATOM 1369 C C . TYR A 1 171 ? -6.658 -3.704 1.172 1.00 98.38 171 TYR A C 1
ATOM 1371 O O . TYR A 1 171 ? -6.982 -4.894 1.113 1.00 98.38 171 TYR A O 1
ATOM 1379 N N . VAL A 1 172 ? -6.721 -2.990 2.290 1.00 98.44 172 VAL A N 1
ATOM 1380 C CA . VAL A 1 172 ? -7.292 -3.496 3.535 1.00 98.44 172 VAL A CA 1
ATOM 1381 C C . VAL A 1 172 ? -8.183 -2.448 4.183 1.00 98.44 172 VAL A C 1
ATOM 1383 O O . VAL A 1 172 ? -7.812 -1.282 4.289 1.00 98.44 172 VAL A O 1
ATOM 1386 N N . GLU A 1 173 ? -9.347 -2.877 4.654 1.00 98.44 173 GLU A N 1
ATOM 1387 C CA . GLU A 1 173 ? -10.109 -2.166 5.679 1.00 98.44 173 GLU A CA 1
ATOM 1388 C C . GLU A 1 173 ? -9.773 -2.795 7.024 1.00 98.44 173 GLU A C 1
ATOM 1390 O O . GLU A 1 173 ? -9.805 -4.021 7.163 1.00 98.44 173 GLU A O 1
ATOM 1395 N N . CYS A 1 174 ? -9.445 -1.979 8.019 1.00 98.00 174 CYS A N 1
ATOM 1396 C CA . CYS A 1 174 ? -9.075 -2.464 9.341 1.00 98.00 174 CYS A CA 1
ATOM 1397 C C . CYS A 1 174 ? -9.561 -1.544 10.459 1.00 98.00 174 CYS A C 1
ATOM 1399 O O . CYS A 1 174 ? -9.788 -0.348 10.269 1.00 98.00 174 CYS A O 1
ATOM 1401 N N . ARG A 1 175 ? -9.702 -2.115 11.654 1.00 96.94 175 ARG A N 1
ATOM 1402 C CA . ARG A 1 175 ? -10.184 -1.426 12.857 1.00 96.94 175 ARG A CA 1
ATOM 1403 C C . ARG A 1 175 ? -9.331 -1.776 14.079 1.00 96.94 175 ARG A C 1
ATOM 1405 O O . ARG A 1 175 ? -8.816 -2.894 14.123 1.00 96.94 175 ARG A O 1
ATOM 1412 N N . PRO A 1 176 ? -9.229 -0.895 15.090 1.00 95.75 176 PRO A N 1
ATOM 1413 C CA . PRO A 1 176 ? -8.681 -1.262 16.393 1.00 95.75 176 PRO A CA 1
ATOM 1414 C C . PRO A 1 176 ? -9.503 -2.395 17.027 1.00 95.75 176 PRO A C 1
ATOM 1416 O O . PRO A 1 176 ? -10.735 -2.334 17.061 1.00 95.75 176 PRO A O 1
ATOM 1419 N N . ALA A 1 177 ? -8.843 -3.422 17.563 1.00 85.44 177 ALA A N 1
ATOM 1420 C CA . ALA A 1 177 ? -9.499 -4.592 18.154 1.00 85.44 177 ALA A CA 1
ATOM 1421 C C . ALA A 1 177 ? -10.352 -4.235 19.392 1.00 85.44 177 ALA A C 1
ATOM 1423 O O . ALA A 1 177 ? -11.348 -4.897 19.678 1.00 85.44 177 ALA A O 1
ATOM 1424 N N . GLY A 1 178 ? -10.012 -3.148 20.095 1.00 69.94 178 GLY A N 1
ATOM 1425 C CA . GLY A 1 178 ? -10.785 -2.608 21.221 1.00 69.94 178 GLY A CA 1
ATOM 1426 C C . GLY A 1 178 ? -12.069 -1.858 20.830 1.00 69.94 178 GLY A C 1
ATOM 1427 O O . GLY A 1 178 ? -12.814 -1.435 21.711 1.00 69.94 178 GLY A O 1
ATOM 1428 N N . GLY A 1 179 ? -12.336 -1.691 19.528 1.00 53.09 179 GLY A N 1
ATOM 1429 C CA . GLY A 1 179 ? -13.487 -0.965 18.981 1.00 53.09 179 GLY A CA 1
ATOM 1430 C C . GLY A 1 179 ? -14.722 -1.821 18.691 1.00 53.09 179 GLY A C 1
ATOM 1431 O O . GLY A 1 179 ? -15.678 -1.307 18.107 1.00 53.09 179 GLY A O 1
ATOM 1432 N N . ALA A 1 180 ? -14.729 -3.107 19.072 1.00 43.25 180 ALA A N 1
ATOM 1433 C CA . ALA A 1 180 ? -15.948 -3.912 19.044 1.00 43.25 180 ALA A CA 1
ATOM 1434 C C . ALA A 1 180 ? -17.047 -3.152 19.800 1.00 43.25 180 ALA A C 1
ATOM 1436 O O . ALA A 1 180 ? -16.849 -2.754 20.951 1.00 43.25 180 ALA A O 1
ATOM 1437 N N . ALA A 1 181 ? -18.165 -2.891 19.115 1.00 40.16 181 ALA A N 1
ATOM 1438 C CA . ALA A 1 181 ? -19.285 -2.129 19.644 1.00 40.16 181 ALA A CA 1
ATOM 1439 C C . ALA A 1 181 ? -19.558 -2.534 21.097 1.00 40.16 181 ALA A C 1
ATOM 1441 O O . ALA A 1 181 ? -19.762 -3.715 21.392 1.00 40.16 181 ALA A O 1
ATOM 1442 N N . ARG A 1 182 ? -19.557 -1.557 22.014 1.00 39.84 182 ARG A N 1
ATOM 1443 C CA . ARG A 1 182 ? -20.092 -1.790 23.357 1.00 39.84 182 ARG A CA 1
ATOM 1444 C C . ARG A 1 182 ? -21.494 -2.388 23.172 1.00 39.84 182 ARG A C 1
ATOM 1446 O O . ARG A 1 182 ? -22.277 -1.799 22.424 1.00 39.84 182 ARG A O 1
ATOM 1453 N N . PRO A 1 183 ? -21.822 -3.532 23.794 1.00 35.53 183 PRO A N 1
ATOM 1454 C CA . PRO A 1 183 ? -23.149 -4.117 23.670 1.00 35.53 183 PRO A CA 1
ATOM 1455 C C . PRO A 1 183 ? -24.158 -3.120 24.251 1.00 35.53 183 PRO A C 1
ATOM 1457 O O . PRO A 1 183 ? -24.200 -2.913 25.461 1.00 35.53 183 PRO A O 1
ATOM 1460 N N . GLY A 1 184 ? -24.894 -2.421 23.381 1.00 41.38 184 GLY A N 1
ATOM 1461 C CA . GLY A 1 184 ? -25.769 -1.329 23.810 1.00 41.38 184 GLY A CA 1
ATOM 1462 C C . GLY A 1 184 ? -26.427 -0.466 22.730 1.00 41.38 184 GLY A C 1
ATOM 1463 O O . GLY A 1 184 ? -27.173 0.434 23.097 1.00 41.38 184 GLY A O 1
ATOM 1464 N N . SER A 1 185 ? -26.218 -0.703 21.432 1.00 37.53 185 SER A N 1
ATOM 1465 C CA . SER A 1 185 ? -27.005 -0.036 20.381 1.00 37.53 185 SER A CA 1
ATOM 1466 C C . SER A 1 185 ? -27.853 -1.054 19.621 1.00 37.53 185 SER A C 1
ATOM 1468 O O . SER A 1 185 ? -27.536 -1.439 18.496 1.00 37.53 185 SER A O 1
ATOM 1470 N N . ASP A 1 186 ? -28.925 -1.511 20.267 1.00 37.34 186 ASP A N 1
ATOM 1471 C CA . ASP A 1 186 ? -30.060 -2.104 19.566 1.00 37.34 186 ASP A CA 1
ATOM 1472 C C . ASP A 1 186 ? -30.775 -0.972 18.821 1.00 37.34 186 ASP A C 1
ATOM 1474 O O . ASP A 1 186 ? -31.533 -0.192 19.397 1.00 37.34 186 ASP A O 1
ATOM 1478 N N . VAL A 1 187 ? -30.459 -0.835 17.537 1.00 43.31 187 VAL A N 1
ATOM 1479 C CA . VAL A 1 187 ? -31.350 -0.177 16.586 1.00 43.31 187 VAL A CA 1
ATOM 1480 C C . VAL A 1 187 ? -31.764 -1.252 15.599 1.00 43.31 187 VAL A C 1
ATOM 1482 O O . VAL A 1 187 ? -31.147 -1.461 14.556 1.00 43.31 187 VAL A O 1
ATOM 1485 N N . SER A 1 188 ? -32.810 -1.975 15.984 1.00 34.25 188 SER A N 1
ATOM 1486 C CA . SER A 1 188 ? -33.596 -2.811 15.087 1.00 34.25 188 SER A CA 1
ATOM 1487 C C . SER A 1 188 ? -33.986 -2.012 13.832 1.00 34.25 188 SER A C 1
ATOM 1489 O O . SER A 1 188 ? -34.597 -0.947 13.959 1.00 34.25 188 SER A O 1
ATOM 1491 N N . PRO A 1 189 ? -33.680 -2.485 12.611 1.00 38.94 189 PRO A N 1
ATOM 1492 C CA . PRO A 1 189 ? -34.154 -1.828 11.406 1.00 38.94 189 PRO A CA 1
ATOM 1493 C C . PRO A 1 189 ? -35.644 -2.137 11.235 1.00 38.94 189 PRO A C 1
ATOM 1495 O O . PRO A 1 189 ? -36.039 -3.247 10.874 1.00 38.94 189 PRO A O 1
ATOM 1498 N N . THR A 1 190 ? -36.494 -1.142 11.484 1.00 37.72 190 THR A N 1
ATOM 1499 C CA . THR A 1 190 ? -37.882 -1.165 11.024 1.00 37.72 190 THR A CA 1
ATOM 1500 C C . THR A 1 190 ? -37.888 -1.243 9.501 1.00 37.72 190 THR A C 1
ATOM 1502 O O . THR A 1 190 ? -37.489 -0.299 8.819 1.00 37.72 190 THR A O 1
ATOM 1505 N N . ARG A 1 191 ? -38.343 -2.384 8.972 1.00 38.62 191 ARG A N 1
ATOM 1506 C CA . ARG A 1 191 ? -38.781 -2.551 7.580 1.00 38.62 191 ARG A CA 1
ATOM 1507 C C . ARG A 1 191 ? -39.758 -1.424 7.231 1.00 38.62 191 ARG A C 1
ATOM 1509 O O . ARG A 1 191 ? -40.868 -1.418 7.755 1.00 38.62 191 ARG A O 1
ATOM 1516 N N . SER A 1 192 ? -39.372 -0.516 6.337 1.00 41.25 192 SER A N 1
ATOM 1517 C CA . SER A 1 192 ? -40.336 0.305 5.605 1.00 41.25 192 SER A CA 1
ATOM 1518 C C . SER A 1 192 ? -40.644 -0.370 4.274 1.00 41.25 192 SER A C 1
ATOM 1520 O O . SER A 1 192 ? -39.749 -0.677 3.486 1.00 41.25 192 SER A O 1
ATOM 1522 N N . GLU A 1 193 ? -41.926 -0.625 4.076 1.00 39.56 193 GLU A N 1
ATOM 1523 C CA . GLU A 1 193 ? -42.543 -1.209 2.897 1.00 39.56 193 GLU A CA 1
ATOM 1524 C C . GLU A 1 193 ? -42.289 -0.355 1.643 1.00 39.56 193 GLU A C 1
ATOM 1526 O O . GLU A 1 193 ? -42.300 0.874 1.692 1.00 39.56 193 GLU A O 1
ATOM 1531 N N . ILE A 1 194 ? -42.075 -1.027 0.511 1.00 41.62 194 ILE A N 1
ATOM 1532 C CA . ILE A 1 194 ? -42.083 -0.430 -0.828 1.00 41.62 194 ILE A CA 1
ATOM 1533 C C . ILE A 1 194 ? -43.504 -0.629 -1.376 1.00 41.62 194 ILE A C 1
ATOM 1535 O O . ILE A 1 194 ? -43.918 -1.788 -1.480 1.00 41.62 194 ILE A O 1
ATOM 1539 N N . PRO A 1 195 ? -44.266 0.423 -1.726 1.00 46.81 195 PRO A N 1
ATOM 1540 C CA . PRO A 1 195 ? -45.494 0.251 -2.485 1.00 46.81 195 PRO A CA 1
ATOM 1541 C C . PRO A 1 195 ? -45.205 0.127 -3.990 1.00 46.81 195 PRO A C 1
ATOM 1543 O O . PRO A 1 195 ? -44.211 0.655 -4.491 1.00 46.81 195 PRO A O 1
ATOM 1546 N N . ALA A 1 196 ? -46.091 -0.628 -4.642 1.00 48.09 196 ALA A N 1
ATOM 1547 C CA . ALA A 1 196 ? -46.073 -1.083 -6.033 1.00 48.09 196 ALA A CA 1
ATOM 1548 C C . ALA A 1 196 ? -46.087 0.026 -7.097 1.00 48.09 196 ALA A C 1
ATOM 1550 O O . ALA A 1 196 ? -46.650 1.111 -6.824 1.00 48.09 196 ALA A O 1
#

pLDDT: mean 86.27, std 16.15, range [34.25, 98.56]

Foldseek 3Di:
DPPLPDPQDAADLEAEAEADLQQDDLVVLLSVLVSNQVNHDQNGWYKYKFFAAQVLDALLCLLLLGNDHDFPVRVQVSQVVSQKHWPDKFFPDPPVCVVCSVVVRVQCCVPRVVSNVPDSVVSNVCSPDDDGEPPPDDDPVCCVCPDCVNCVVVVVVRVVCRNPRRRRMMITMMDRNVSPDDPDDPPDDDDDDDDD

Sequence (196 aa):
ENWLEAPAQPPAELIISSMVLEHLDAADEHRYFRRAENELTAGGFAILIVPGSPAHWGVEDEIAGHYRRYTFASLERTLAEVGWTATHLAGLTFPVSNLLWFMSEYLVARAEGHKKTLTFAERTAQSGDRRVFLKTRFPAVLSVVLNERVLYPFHLWQKANADNERSLVIYVECRPAGGAARPGSDVSPTRSEIPA

Radius of gyration: 19.96 Å; chains: 1; bounding box: 69×32×52 Å

Secondary structure (DSSP, 8-state):
--TTTSPPPPPEEEEEEES-GGG--HHHHHHHHHHHHHHEEEEEEEEEEEEB-GGG--HHHHHHT----B-HHHHHHHHHHTTEEEEEEEEESTTHHHHHHHHHHHHHHHHHGGGGGS-HHHHHHTSSS---BTTTB--GGGGGTSSHHHHHHHHHHHHHTTT-TT-SEEEEEEEEGGGS--S--------PPPP-